Protein AF-A0A832DIN6-F1 (afdb_monomer_lite)

Secondary structure (DSSP, 8-state):
-PPPHHHHHHHHHHHHHHHHHHHHGGG--SSHHHHHHHHHHHHHHHHHTT-SHHHHHHHHHSB--GGGS--S-THHHHHHHHHH-SS-BHHHHHHHHHHHHHTT--S------HHHHHHHHHHHHHHHHHH-TT-THHHHHHHS-TT-EE-HHHHHHHTTTS-HHHHHHHHHHHHTT--SS-EEHHHHHHHHHHHHH-TT---

Foldseek 3Di:
DDQDLLLVLQLVLQLVLLVVCQVFLQFADDDQLVLLVLQLVLLQVVLVVLDDPVSSVVLQQFWDQLVVSPRPDCPLSVVLCVQQNRTHRSLLSNLLSSLRNSLDGGHHGDDDDSVSSSVSSSVSSSVLCVVCVPPLLSVLSNQFDQADKDALVRSCVSSVVRPSVLSVQLVVQLCSVPVDSIGGSSSSNVSSSSCSSGVVPDD

pLDDT: mean 79.47, std 13.14, range [31.44, 95.31]

Radius of gyration: 16.73 Å; chains: 1; bounding box: 42×29×48 Å

Structure (mmCIF, N/CA/C/O backbone):
data_AF-A0A832DIN6-F1
#
_entry.id   AF-A0A832DIN6-F1
#
loop_
_atom_site.group_PDB
_atom_site.id
_atom_site.type_symbol
_atom_site.label_atom_id
_atom_site.label_alt_id
_atom_site.label_comp_id
_atom_site.label_asym_id
_atom_site.label_entity_id
_atom_site.label_seq_id
_atom_site.pdbx_PDB_ins_code
_atom_site.Cartn_x
_atom_site.Cartn_y
_atom_site.Cartn_z
_atom_site.occupancy
_atom_site.B_iso_or_equiv
_atom_site.auth_seq_id
_atom_site.auth_comp_id
_atom_site.auth_asym_id
_atom_site.auth_atom_id
_atom_site.pdbx_PDB_model_num
ATOM 1 N N . MET A 1 1 ? -16.691 9.558 -12.994 1.00 48.75 1 MET A N 1
ATOM 2 C CA . MET A 1 1 ? -16.767 8.470 -11.999 1.00 48.75 1 MET A CA 1
ATOM 3 C C . MET A 1 1 ? -16.087 8.971 -10.747 1.00 48.75 1 MET A C 1
ATOM 5 O O . MET A 1 1 ? -14.922 9.340 -10.834 1.00 48.75 1 MET A O 1
ATOM 9 N N . ASP A 1 2 ? -16.811 9.037 -9.636 1.00 74.31 2 ASP A N 1
ATOM 10 C CA . ASP A 1 2 ? -16.227 9.428 -8.357 1.00 74.31 2 ASP A CA 1
ATOM 11 C C . ASP A 1 2 ? -15.253 8.355 -7.864 1.00 74.31 2 ASP A C 1
ATOM 13 O O . ASP A 1 2 ? -15.542 7.159 -7.905 1.00 74.31 2 ASP A O 1
ATOM 17 N N . VAL A 1 3 ? -14.066 8.784 -7.434 1.00 78.19 3 VAL A N 1
ATOM 18 C CA . VAL A 1 3 ? -13.068 7.893 -6.830 1.00 78.19 3 VAL A CA 1
ATOM 19 C C . VAL A 1 3 ? -13.587 7.452 -5.451 1.00 78.19 3 VAL A C 1
ATOM 21 O O . VAL A 1 3 ? -13.946 8.334 -4.662 1.00 78.19 3 VAL A O 1
ATOM 24 N N . PRO A 1 4 ? -13.626 6.140 -5.132 1.00 89.50 4 PRO A N 1
ATOM 25 C CA . PRO A 1 4 ? -14.098 5.657 -3.834 1.00 89.50 4 PRO A CA 1
ATOM 26 C C . PRO A 1 4 ? -13.341 6.305 -2.662 1.00 89.50 4 PRO A C 1
ATOM 28 O O . PRO A 1 4 ? -12.129 6.512 -2.790 1.00 89.50 4 PRO A O 1
ATOM 31 N N . PRO A 1 5 ? -13.995 6.593 -1.517 1.00 88.19 5 PRO A N 1
ATOM 32 C CA . PRO A 1 5 ? -13.347 7.213 -0.357 1.00 88.19 5 PRO A CA 1
ATOM 33 C C . PRO A 1 5 ? -12.085 6.472 0.100 1.00 88.19 5 PRO A C 1
ATOM 35 O O . PRO A 1 5 ? -11.036 7.095 0.233 1.00 88.19 5 PRO A O 1
ATOM 38 N N . ALA A 1 6 ? -12.136 5.138 0.193 1.00 87.81 6 ALA A N 1
ATOM 39 C CA . ALA A 1 6 ? -10.974 4.309 0.526 1.00 87.81 6 ALA A CA 1
ATOM 40 C C . ALA A 1 6 ? -9.784 4.529 -0.430 1.00 87.81 6 ALA A C 1
ATOM 42 O O . ALA A 1 6 ? -8.638 4.609 0.004 1.00 87.81 6 ALA A O 1
ATOM 43 N N . VAL A 1 7 ? -10.046 4.674 -1.735 1.00 88.44 7 VAL A N 1
ATOM 44 C CA . VAL A 1 7 ? -8.999 4.930 -2.739 1.00 88.44 7 VAL A CA 1
ATOM 45 C C . VAL A 1 7 ? -8.441 6.346 -2.590 1.00 88.44 7 VAL A C 1
ATOM 47 O O . VAL A 1 7 ? -7.237 6.530 -2.738 1.00 88.44 7 VAL A O 1
ATOM 50 N N . LYS A 1 8 ? -9.278 7.340 -2.255 1.00 89.75 8 LYS A N 1
ATOM 51 C CA . LYS A 1 8 ? -8.820 8.709 -1.962 1.00 89.75 8 LYS A CA 1
ATOM 52 C C . LYS A 1 8 ? -7.898 8.729 -0.739 1.00 89.75 8 LYS A C 1
ATOM 54 O O . LYS A 1 8 ? -6.797 9.262 -0.845 1.00 89.75 8 LYS A O 1
ATOM 59 N N . THR A 1 9 ? -8.302 8.107 0.371 1.00 89.12 9 THR A N 1
ATOM 60 C CA . THR A 1 9 ? -7.487 8.028 1.596 1.00 89.12 9 THR A CA 1
ATOM 61 C C . THR A 1 9 ? -6.185 7.271 1.351 1.00 89.12 9 THR A C 1
ATOM 63 O O . THR A 1 9 ? -5.112 7.781 1.668 1.00 89.12 9 THR A O 1
ATOM 66 N N . ALA A 1 10 ? -6.251 6.112 0.684 1.00 87.06 10 ALA A N 1
ATOM 67 C CA . ALA A 1 10 ? -5.060 5.359 0.295 1.00 87.06 10 ALA A CA 1
ATOM 68 C C . ALA A 1 10 ? -4.104 6.209 -0.549 1.00 87.06 10 ALA A C 1
ATOM 70 O O . ALA A 1 10 ? -2.908 6.229 -0.291 1.00 87.06 10 ALA A O 1
ATOM 71 N N . CYS A 1 11 ? -4.624 6.943 -1.533 1.00 89.06 11 CYS A N 1
ATOM 72 C CA . CYS A 1 11 ? -3.828 7.827 -2.373 1.00 89.06 11 CYS A CA 1
ATOM 73 C C . CYS A 1 11 ? -3.094 8.910 -1.586 1.00 89.06 11 CYS A C 1
ATOM 75 O O . CYS A 1 11 ? -1.916 9.150 -1.847 1.00 89.06 11 CYS A O 1
ATOM 77 N N . VAL A 1 12 ? -3.771 9.563 -0.639 1.00 88.56 12 VAL A N 1
ATOM 78 C CA . VAL A 1 12 ? -3.160 10.608 0.192 1.00 88.56 12 VAL A CA 1
ATOM 79 C C . VAL A 1 12 ? -2.017 10.021 1.017 1.00 88.56 12 VAL A C 1
ATOM 81 O O . VAL A 1 12 ? -0.892 10.518 0.933 1.00 88.56 12 VAL A O 1
ATOM 84 N N . GLU A 1 13 ? -2.266 8.925 1.735 1.00 88.00 13 GLU A N 1
ATOM 85 C CA . GLU A 1 13 ? -1.258 8.310 2.606 1.00 88.00 13 GLU A CA 1
ATOM 86 C C . GLU A 1 13 ? -0.097 7.690 1.818 1.00 88.00 13 GLU A C 1
ATOM 88 O O . GLU A 1 13 ? 1.064 7.855 2.186 1.00 88.00 13 GLU A O 1
ATOM 93 N N . LEU A 1 14 ? -0.367 7.059 0.673 1.00 84.88 14 LEU A N 1
ATOM 94 C CA . LEU A 1 14 ? 0.679 6.519 -0.198 1.00 84.88 14 LEU A CA 1
ATOM 95 C C . LEU A 1 14 ? 1.496 7.616 -0.888 1.00 84.88 14 LEU A C 1
ATOM 97 O O . LEU A 1 14 ? 2.683 7.420 -1.134 1.00 84.88 14 LEU A O 1
ATOM 101 N N . SER A 1 15 ? 0.903 8.778 -1.172 1.00 84.12 15 SER A N 1
ATOM 102 C CA . SER A 1 15 ? 1.649 9.931 -1.695 1.00 84.12 15 SER A CA 1
ATOM 103 C C . SER A 1 15 ? 2.576 10.512 -0.629 1.00 84.12 15 SER A C 1
ATOM 105 O O . SER A 1 15 ? 3.742 10.773 -0.914 1.00 84.12 15 SER A O 1
ATOM 107 N N . ARG A 1 16 ? 2.095 10.643 0.617 1.00 83.62 16 ARG A N 1
ATOM 108 C CA . ARG A 1 16 ? 2.929 11.036 1.767 1.00 83.62 16 ARG A CA 1
ATOM 109 C C . ARG A 1 16 ? 4.073 10.042 1.971 1.00 83.62 16 ARG A C 1
ATOM 111 O O . ARG A 1 16 ? 5.226 10.450 2.086 1.00 83.62 16 ARG A O 1
ATOM 118 N N . LEU A 1 17 ? 3.770 8.744 1.914 1.00 79.62 17 LEU A N 1
ATOM 119 C CA . LEU A 1 17 ? 4.754 7.666 1.983 1.00 79.62 17 LEU A CA 1
ATOM 120 C C . LEU A 1 17 ? 5.799 7.775 0.869 1.00 79.62 17 LEU A C 1
ATOM 122 O O . LEU A 1 17 ? 6.991 7.663 1.141 1.00 79.62 17 LEU A O 1
ATOM 126 N N . ALA A 1 18 ? 5.369 8.012 -0.373 1.00 79.75 18 ALA A N 1
ATOM 127 C CA . ALA A 1 18 ? 6.252 8.191 -1.519 1.00 79.75 18 ALA A CA 1
ATOM 128 C C . ALA A 1 18 ? 7.183 9.399 -1.342 1.00 79.75 18 ALA A C 1
ATOM 130 O O . ALA A 1 18 ? 8.372 9.289 -1.634 1.00 79.75 18 ALA A O 1
ATOM 131 N N . ALA A 1 19 ? 6.673 10.517 -0.817 1.00 77.44 19 ALA A N 1
ATOM 132 C CA . ALA A 1 19 ? 7.455 11.717 -0.520 1.00 77.44 19 ALA A CA 1
ATOM 133 C C . ALA A 1 19 ? 8.497 11.467 0.577 1.00 77.44 19 ALA A C 1
ATOM 135 O O . ALA A 1 19 ? 9.680 11.783 0.409 1.00 77.44 19 ALA A O 1
ATOM 136 N N . SER A 1 20 ? 8.093 10.832 1.681 1.00 72.81 20 SER A N 1
ATOM 137 C CA . SER A 1 20 ? 9.015 10.429 2.744 1.00 72.81 20 SER A CA 1
ATOM 138 C C . SER A 1 20 ? 10.059 9.452 2.216 1.00 72.81 20 SER A C 1
ATOM 140 O O . SER A 1 20 ? 11.253 9.672 2.406 1.00 72.81 20 SER A O 1
ATOM 142 N N . PHE A 1 21 ? 9.641 8.412 1.491 1.00 72.19 21 PHE A N 1
ATOM 143 C CA . PHE A 1 21 ? 10.563 7.450 0.906 1.00 72.19 21 PHE A CA 1
ATOM 144 C C . PHE A 1 21 ? 11.542 8.148 -0.024 1.00 72.19 21 PHE A C 1
ATOM 146 O O . PHE A 1 21 ? 12.728 7.953 0.177 1.00 72.19 21 PHE A O 1
ATOM 153 N N . SER A 1 22 ? 11.079 9.023 -0.928 1.00 69.25 22 SER A N 1
ATOM 154 C CA . SER A 1 22 ? 11.901 9.856 -1.820 1.00 69.25 22 SER A CA 1
ATOM 155 C C . SER A 1 22 ? 12.875 10.782 -1.063 1.00 69.25 22 SER A C 1
ATOM 157 O O . SER A 1 22 ? 13.989 11.076 -1.491 1.00 69.25 22 SER A O 1
ATOM 159 N N . THR A 1 23 ? 12.524 11.215 0.138 1.00 65.56 23 THR A N 1
ATOM 160 C CA . THR A 1 23 ? 13.444 12.018 0.950 1.00 65.56 23 THR A CA 1
ATOM 161 C C . THR A 1 23 ? 14.543 11.148 1.574 1.00 65.56 23 THR A C 1
ATOM 163 O O . THR A 1 23 ? 15.711 11.539 1.595 1.00 65.56 23 THR A O 1
ATOM 166 N N . TYR A 1 24 ? 14.198 9.944 2.043 1.00 59.19 24 TYR A N 1
ATOM 167 C CA . TYR A 1 24 ? 15.091 9.109 2.853 1.00 59.19 24 TYR A CA 1
ATOM 168 C C . TYR A 1 24 ? 15.826 7.997 2.087 1.00 59.19 24 TYR A C 1
ATOM 170 O O . TYR A 1 24 ? 16.883 7.567 2.540 1.00 59.19 24 TYR A O 1
ATOM 178 N N . TYR A 1 25 ? 15.369 7.551 0.912 1.00 64.50 25 TYR A N 1
ATOM 179 C CA . TYR A 1 25 ? 16.053 6.504 0.125 1.00 64.50 25 TYR A CA 1
ATOM 180 C C . TYR A 1 25 ? 17.399 6.970 -0.449 1.00 64.50 25 TYR A C 1
ATOM 182 O O . TYR A 1 25 ? 18.272 6.145 -0.709 1.00 64.50 25 TYR A O 1
ATOM 190 N N . VAL A 1 26 ? 17.607 8.291 -0.567 1.00 55.75 26 VAL A N 1
ATOM 191 C CA . VAL A 1 26 ? 18.918 8.926 -0.822 1.00 55.75 26 VAL A CA 1
ATOM 192 C C . VAL A 1 26 ? 19.932 8.569 0.282 1.00 55.75 26 VAL A C 1
ATOM 194 O O . VAL A 1 26 ? 21.138 8.790 0.192 1.00 55.75 26 VAL A O 1
ATOM 197 N N . LEU A 1 27 ? 19.444 7.980 1.360 1.00 53.00 27 LEU A N 1
ATOM 198 C CA . LEU A 1 27 ? 20.202 7.358 2.407 1.00 53.00 27 LEU A CA 1
ATOM 199 C C . LEU A 1 27 ? 19.876 5.853 2.385 1.00 53.00 27 LEU A C 1
ATOM 201 O O . LEU A 1 27 ? 19.458 5.357 3.411 1.00 53.00 27 LEU A O 1
ATOM 205 N N . CYS A 1 28 ? 20.081 5.079 1.308 1.00 62.75 28 CYS A N 1
ATOM 206 C CA . CYS A 1 28 ? 20.008 3.596 1.357 1.00 62.75 28 CYS A CA 1
ATOM 207 C C . CYS A 1 28 ? 21.359 2.877 1.166 1.00 62.75 28 CYS A C 1
ATOM 209 O O . CYS A 1 28 ? 21.952 2.955 0.100 1.00 62.75 28 CYS A O 1
ATOM 211 N N . GLY A 1 29 ? 21.865 2.144 2.159 1.00 53.12 29 GLY A N 1
ATOM 212 C CA . GLY A 1 29 ? 23.247 1.650 2.218 1.00 53.12 29 GLY A CA 1
ATOM 213 C C . GLY A 1 29 ? 23.412 0.157 2.176 1.00 53.12 29 GLY A C 1
ATOM 214 O O . GLY A 1 29 ? 23.751 -0.472 3.171 1.00 53.12 29 GLY A O 1
ATOM 215 N N . GLY A 1 30 ? 23.259 -0.384 0.968 1.00 60.84 30 GLY A N 1
ATOM 216 C CA . GLY A 1 30 ? 23.402 -1.812 0.715 1.00 60.84 30 GLY A CA 1
ATOM 217 C C . GLY A 1 30 ? 22.417 -2.669 1.522 1.00 60.84 30 GLY A C 1
ATOM 218 O O . GLY A 1 30 ? 21.608 -2.187 2.308 1.00 60.84 30 GLY A O 1
ATOM 219 N N . GLY A 1 31 ? 22.454 -3.979 1.294 1.00 63.31 31 GLY A N 1
ATOM 220 C CA . GLY A 1 31 ? 21.561 -4.920 1.975 1.00 63.31 31 GLY A CA 1
ATOM 221 C C . GLY A 1 31 ? 20.152 -5.029 1.365 1.00 63.31 31 GLY A C 1
ATOM 222 O O . GLY A 1 31 ? 19.863 -4.422 0.330 1.00 63.31 31 GLY A O 1
ATOM 223 N N . PRO A 1 32 ? 19.277 -5.862 1.964 1.00 65.31 32 PRO A N 1
ATOM 224 C CA . PRO A 1 32 ? 17.939 -6.167 1.441 1.00 65.31 32 PRO A CA 1
ATOM 225 C C . PRO A 1 32 ? 17.065 -4.954 1.056 1.00 65.31 32 PRO A C 1
ATOM 227 O O . PRO A 1 32 ? 16.493 -4.988 -0.032 1.00 65.31 32 PRO A O 1
ATOM 230 N N . PRO A 1 33 ? 16.994 -3.870 1.851 1.00 65.25 33 PRO A N 1
ATOM 231 C CA . PRO A 1 33 ? 16.096 -2.735 1.593 1.00 65.25 33 PRO A CA 1
ATOM 232 C C . PRO A 1 33 ? 16.497 -1.987 0.327 1.00 65.25 33 PRO A C 1
ATOM 234 O O . PRO A 1 33 ? 15.658 -1.634 -0.501 1.00 65.25 33 PRO A O 1
ATOM 237 N N . CYS A 1 34 ? 17.808 -1.837 0.121 1.00 69.81 34 CYS A N 1
ATOM 238 C CA . CYS A 1 34 ? 18.325 -1.202 -1.077 1.00 69.81 34 CYS A CA 1
ATOM 239 C C . CYS A 1 34 ? 18.057 -2.050 -2.299 1.00 69.81 34 CYS A C 1
ATOM 241 O O . CYS A 1 34 ? 17.627 -1.490 -3.287 1.00 69.81 34 CYS A O 1
ATOM 243 N N . ARG A 1 35 ? 18.177 -3.380 -2.227 1.00 73.50 35 ARG A N 1
ATOM 244 C CA . ARG A 1 35 ? 17.853 -4.257 -3.366 1.00 73.50 35 ARG A CA 1
ATOM 245 C C . ARG A 1 35 ? 16.399 -4.113 -3.831 1.00 73.50 35 ARG A C 1
ATOM 247 O O . ARG A 1 35 ? 16.142 -4.195 -5.027 1.00 73.50 35 ARG A O 1
ATOM 254 N N . PHE A 1 36 ? 15.456 -3.871 -2.918 1.00 75.50 36 PHE A N 1
ATOM 255 C CA . PHE A 1 36 ? 14.075 -3.553 -3.292 1.00 75.50 36 PHE A CA 1
ATOM 256 C C . PHE A 1 36 ? 13.928 -2.138 -3.866 1.00 75.50 36 PHE A C 1
ATOM 258 O O . PHE A 1 36 ? 13.155 -1.952 -4.802 1.00 75.50 36 PHE A O 1
ATOM 265 N N . ALA A 1 37 ? 14.709 -1.164 -3.391 1.00 76.06 37 ALA A N 1
ATOM 266 C CA . ALA A 1 37 ? 14.801 0.149 -4.032 1.00 76.06 37 ALA A CA 1
ATOM 267 C C . ALA A 1 37 ? 15.398 0.069 -5.455 1.00 76.06 37 ALA A C 1
ATOM 269 O O . ALA A 1 37 ? 14.881 0.711 -6.363 1.00 76.06 37 ALA A O 1
ATOM 270 N N . GLU A 1 38 ? 16.411 -0.776 -5.692 1.00 77.12 38 GLU A N 1
ATOM 271 C CA . GLU A 1 38 ? 16.938 -1.037 -7.044 1.00 77.12 38 GLU A CA 1
ATOM 272 C C . GLU A 1 38 ? 15.853 -1.661 -7.931 1.00 77.12 38 GLU A C 1
ATOM 274 O O . GLU A 1 38 ? 15.701 -1.276 -9.087 1.00 77.12 38 GLU A O 1
ATOM 279 N N . ALA A 1 39 ? 15.047 -2.577 -7.381 1.00 81.88 39 ALA A N 1
ATOM 280 C CA . ALA A 1 39 ? 13.915 -3.153 -8.098 1.00 81.88 39 ALA A CA 1
ATOM 281 C C . ALA A 1 39 ? 12.844 -2.113 -8.452 1.00 81.88 39 ALA A C 1
ATOM 283 O O . ALA A 1 39 ? 12.349 -2.126 -9.578 1.00 81.88 39 ALA A O 1
ATOM 284 N N . LEU A 1 40 ? 12.524 -1.187 -7.541 1.00 81.81 40 LEU A N 1
ATOM 285 C CA . LEU A 1 40 ? 11.643 -0.051 -7.834 1.00 81.81 40 LEU A CA 1
ATOM 286 C C . LEU A 1 40 ? 12.194 0.800 -8.976 1.00 81.81 40 LEU A C 1
ATOM 288 O O . LEU A 1 40 ? 11.476 1.078 -9.931 1.00 81.81 40 LEU A O 1
ATOM 292 N N . GLU A 1 41 ? 13.468 1.183 -8.912 1.00 78.75 41 GLU A N 1
ATOM 293 C CA . GLU A 1 41 ? 14.116 1.967 -9.966 1.00 78.75 41 GLU A CA 1
ATOM 294 C C . GLU A 1 41 ? 14.077 1.251 -11.315 1.00 78.75 41 GLU A C 1
ATOM 296 O O . GLU A 1 41 ? 13.704 1.860 -12.315 1.00 78.75 41 GLU A O 1
ATOM 301 N N . ALA A 1 42 ? 14.386 -0.046 -11.353 1.00 81.31 42 ALA A N 1
ATOM 302 C CA . ALA A 1 42 ? 14.310 -0.828 -12.582 1.00 81.31 42 ALA A CA 1
ATOM 303 C C . ALA A 1 42 ? 12.877 -0.916 -13.127 1.00 81.31 42 ALA A C 1
ATOM 305 O O . ALA A 1 42 ? 12.685 -0.818 -14.338 1.00 81.31 42 ALA A O 1
ATOM 306 N N . LEU A 1 43 ? 11.866 -1.041 -12.261 1.00 82.81 43 LEU A N 1
ATOM 307 C CA . LEU A 1 43 ? 10.457 -1.008 -12.662 1.00 82.81 43 LEU A CA 1
ATOM 308 C C . LEU A 1 43 ? 10.071 0.356 -13.254 1.00 82.81 43 LEU A C 1
ATOM 310 O O . LEU A 1 43 ? 9.390 0.398 -14.281 1.00 82.81 43 LEU A O 1
ATOM 314 N N . PHE A 1 44 ? 10.529 1.466 -12.671 1.00 80.31 44 PHE A N 1
ATOM 315 C CA . PHE A 1 44 ? 10.285 2.800 -13.230 1.00 80.31 44 PHE A CA 1
ATOM 316 C C . PHE A 1 44 ? 11.039 3.035 -14.537 1.00 80.31 44 PHE A C 1
ATOM 318 O O . PHE A 1 44 ? 10.449 3.552 -15.482 1.00 80.31 44 PHE A O 1
ATOM 325 N N . LEU A 1 45 ? 12.300 2.608 -14.638 1.00 79.06 45 LEU A N 1
ATOM 326 C CA . LEU A 1 45 ? 13.068 2.669 -15.883 1.00 79.06 45 LEU A CA 1
ATOM 327 C C . LEU A 1 45 ? 12.417 1.824 -16.980 1.00 79.06 45 LEU A C 1
ATOM 329 O O . LEU A 1 45 ? 12.357 2.261 -18.125 1.00 79.06 45 LEU A O 1
ATOM 333 N N . TYR A 1 46 ? 11.880 0.650 -16.642 1.00 79.56 46 TYR A N 1
ATOM 334 C CA . TYR A 1 46 ? 11.116 -0.180 -17.571 1.00 79.56 46 TYR A CA 1
ATOM 335 C C . TYR A 1 46 ? 9.885 0.563 -18.112 1.00 79.56 46 TYR A C 1
ATOM 337 O O . TYR A 1 46 ? 9.685 0.610 -19.324 1.00 79.56 46 TYR A O 1
ATOM 345 N N . ALA A 1 47 ? 9.101 1.205 -17.239 1.00 76.44 47 ALA A N 1
ATOM 346 C CA . ALA A 1 47 ? 7.949 2.004 -17.660 1.00 76.44 47 ALA A CA 1
ATOM 347 C C . ALA A 1 47 ? 8.362 3.251 -18.467 1.00 76.44 47 ALA A C 1
ATOM 349 O O . ALA A 1 47 ? 7.700 3.597 -19.439 1.00 76.44 47 ALA A O 1
ATOM 350 N N . ALA A 1 48 ? 9.477 3.899 -18.117 1.00 71.44 48 ALA A N 1
ATOM 351 C CA . ALA A 1 48 ? 10.007 5.058 -18.838 1.00 71.44 48 ALA A CA 1
ATOM 352 C C . ALA A 1 48 ? 10.551 4.696 -20.233 1.00 71.44 48 ALA A C 1
ATOM 354 O O . ALA A 1 48 ? 10.441 5.490 -21.165 1.00 71.44 48 ALA A O 1
ATOM 355 N N . ARG A 1 49 ? 11.086 3.478 -20.416 1.00 73.12 49 ARG A N 1
ATOM 356 C CA . ARG A 1 49 ? 11.488 2.950 -21.734 1.00 73.12 49 ARG A CA 1
ATOM 357 C C . ARG A 1 49 ? 10.297 2.779 -22.688 1.00 73.12 49 ARG A C 1
ATOM 35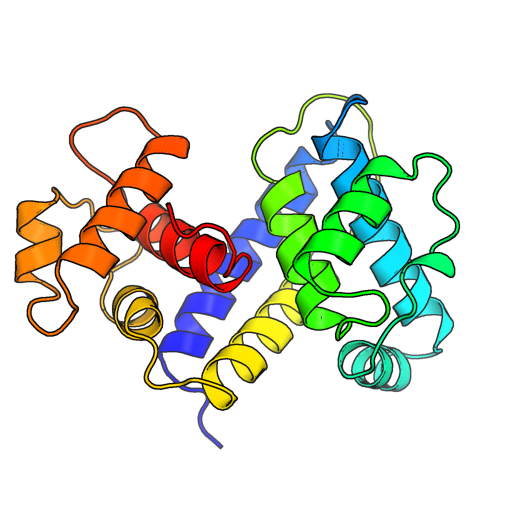9 O O . ARG A 1 49 ? 10.518 2.678 -23.891 1.00 73.12 49 ARG A O 1
ATOM 366 N N . ALA A 1 50 ? 9.058 2.771 -22.184 1.00 65.75 50 ALA A N 1
ATOM 367 C CA . ALA A 1 50 ? 7.860 2.646 -23.011 1.00 65.75 50 ALA A CA 1
ATOM 368 C C . ALA A 1 50 ? 7.561 3.901 -23.857 1.00 65.75 50 ALA A C 1
ATOM 370 O O . ALA A 1 50 ? 6.805 3.796 -24.820 1.00 65.75 50 ALA A O 1
ATOM 371 N N . GLY A 1 51 ? 8.157 5.063 -23.548 1.00 65.06 51 GLY A N 1
ATOM 372 C CA . GLY A 1 51 ? 7.974 6.307 -24.304 1.00 65.06 51 GLY A CA 1
ATOM 373 C C . GLY A 1 51 ? 7.488 7.474 -23.441 1.00 65.06 51 GLY A C 1
ATOM 374 O O . GLY A 1 51 ? 7.940 7.656 -22.314 1.00 65.06 51 GLY A O 1
ATOM 375 N N . GLY A 1 52 ? 6.592 8.301 -23.990 1.00 68.88 52 GLY A N 1
ATOM 376 C CA . GLY A 1 52 ? 6.037 9.471 -23.307 1.00 68.88 52 GLY A CA 1
ATOM 377 C C . GLY A 1 52 ? 5.095 9.117 -22.149 1.00 68.88 52 GLY A C 1
ATOM 378 O O . GLY A 1 52 ? 4.879 7.957 -21.802 1.00 68.88 52 GLY A O 1
ATOM 379 N N . ALA A 1 53 ? 4.488 10.137 -21.535 1.00 67.38 53 ALA A N 1
ATOM 380 C CA . ALA A 1 53 ? 3.640 9.966 -20.348 1.00 67.38 53 ALA A CA 1
ATOM 381 C C . ALA A 1 53 ? 2.457 8.995 -20.559 1.00 67.38 53 ALA A C 1
ATOM 383 O O . ALA A 1 53 ? 2.049 8.298 -19.631 1.00 67.38 53 ALA A O 1
ATOM 384 N N . ARG A 1 54 ? 1.907 8.926 -21.779 1.00 68.69 54 ARG A N 1
ATOM 385 C CA . ARG A 1 54 ? 0.782 8.042 -22.115 1.00 68.69 54 ARG A CA 1
ATOM 386 C C . ARG A 1 54 ? 1.217 6.582 -22.188 1.00 68.69 54 ARG A C 1
ATOM 388 O O . ARG A 1 54 ? 0.503 5.699 -21.717 1.00 68.69 54 ARG A O 1
ATOM 395 N N . GLU A 1 55 ? 2.383 6.336 -22.759 1.00 72.38 55 GLU A N 1
ATOM 396 C CA . GLU A 1 55 ? 2.975 5.012 -22.875 1.00 72.38 55 GLU A CA 1
ATOM 397 C C . GLU A 1 55 ? 3.462 4.511 -21.514 1.00 72.38 55 GLU A C 1
ATOM 399 O O . GLU A 1 55 ? 3.244 3.346 -21.191 1.0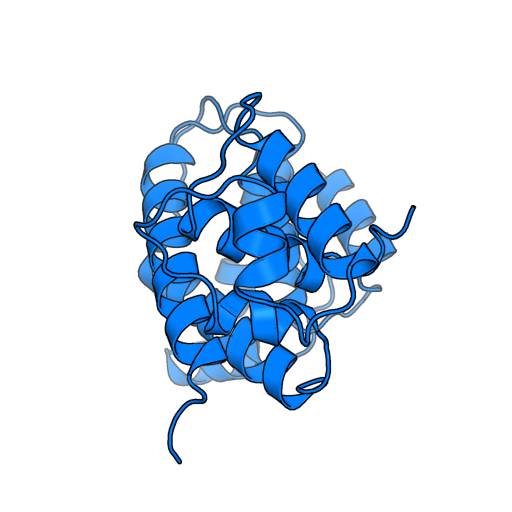0 72.38 55 GLU A O 1
ATOM 404 N N . ALA A 1 56 ? 3.995 5.399 -20.668 1.00 70.19 56 ALA A N 1
ATOM 405 C CA . ALA A 1 56 ? 4.303 5.084 -19.276 1.00 70.19 56 ALA A CA 1
ATOM 406 C C . ALA A 1 56 ? 3.040 4.655 -18.510 1.00 70.19 56 ALA A C 1
ATOM 408 O O . ALA A 1 56 ? 3.036 3.599 -17.886 1.00 70.19 56 ALA A O 1
ATOM 409 N N . LEU A 1 57 ? 1.932 5.403 -18.620 1.00 71.75 57 LEU A N 1
ATOM 410 C CA . LEU A 1 57 ? 0.645 5.027 -18.012 1.00 71.75 57 LEU A CA 1
ATOM 411 C C . LEU A 1 57 ? 0.141 3.663 -18.499 1.00 71.75 57 LEU A C 1
ATOM 413 O O . LEU A 1 57 ? -0.381 2.878 -17.709 1.00 71.75 57 LEU A O 1
ATOM 417 N N . LYS A 1 58 ? 0.309 3.366 -19.791 1.00 77.06 58 LYS A N 1
ATOM 418 C CA . LYS A 1 58 ? -0.043 2.060 -20.352 1.00 77.06 58 LYS A CA 1
ATOM 419 C C . LYS A 1 58 ? 0.831 0.955 -19.752 1.00 77.06 58 LYS A C 1
ATOM 421 O O . LYS A 1 58 ? 0.284 -0.024 -19.248 1.00 77.06 58 LYS A O 1
ATOM 426 N N . ALA A 1 59 ? 2.149 1.148 -19.711 1.00 75.94 59 ALA A N 1
ATOM 427 C CA . ALA A 1 59 ? 3.099 0.195 -19.136 1.00 75.94 59 ALA A CA 1
ATOM 428 C C . ALA A 1 59 ? 2.798 -0.120 -17.660 1.00 75.94 59 ALA A C 1
ATOM 430 O O . ALA A 1 59 ? 2.914 -1.270 -17.242 1.00 75.94 59 ALA A O 1
ATOM 431 N N . MET A 1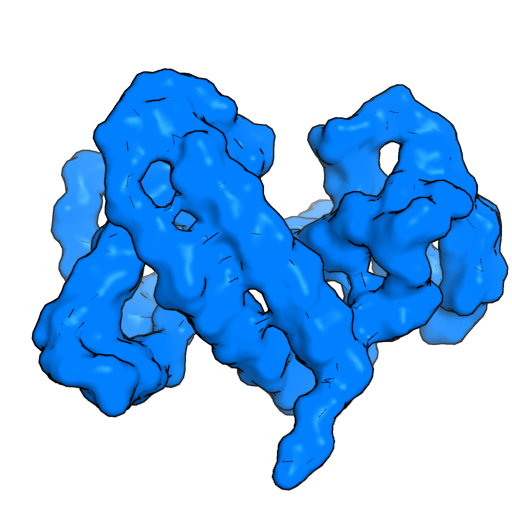 60 ? 2.313 0.858 -16.884 1.00 77.50 60 MET A N 1
ATOM 432 C CA . MET A 1 60 ? 1.891 0.629 -15.495 1.00 77.50 60 MET A CA 1
ATOM 433 C C . MET A 1 60 ? 0.727 -0.367 -15.375 1.00 77.50 60 MET A C 1
ATOM 435 O O . MET A 1 60 ? 0.591 -1.043 -14.362 1.00 77.50 60 MET A O 1
ATOM 439 N N . THR A 1 61 ? -0.119 -0.504 -16.396 1.00 79.31 61 THR A N 1
ATOM 440 C CA . THR A 1 61 ? -1.245 -1.457 -16.374 1.00 79.31 61 THR A CA 1
ATOM 441 C C . THR A 1 61 ? -0.875 -2.858 -16.871 1.00 79.31 61 THR A C 1
ATOM 443 O O . THR A 1 61 ? -1.629 -3.814 -16.665 1.00 79.31 61 THR A O 1
ATOM 446 N N . GLU A 1 62 ? 0.292 -3.003 -17.498 1.00 84.81 62 GLU A N 1
ATOM 447 C CA . GLU A 1 62 ? 0.739 -4.236 -18.140 1.00 84.81 62 GLU A CA 1
ATOM 448 C C . GLU A 1 62 ? 1.421 -5.205 -17.159 1.00 84.81 62 GLU A C 1
ATOM 450 O O . GLU A 1 62 ? 1.684 -4.899 -15.991 1.00 84.81 62 GLU A O 1
ATOM 455 N N . ARG A 1 63 ? 1.672 -6.430 -17.635 1.00 86.38 63 ARG A N 1
ATOM 456 C CA . ARG A 1 63 ? 2.449 -7.437 -16.905 1.00 86.38 63 ARG A CA 1
ATOM 457 C C . ARG A 1 63 ? 3.918 -7.313 -17.265 1.00 86.38 63 ARG A C 1
ATOM 459 O O . ARG A 1 63 ? 4.248 -7.250 -18.446 1.00 86.38 63 ARG A O 1
ATOM 466 N N . VAL A 1 64 ? 4.789 -7.370 -16.263 1.00 83.06 64 VAL A N 1
ATOM 467 C CA . VAL A 1 64 ? 6.234 -7.226 -16.462 1.00 83.06 64 VAL A CA 1
ATOM 468 C C . VAL A 1 64 ? 6.958 -8.530 -16.174 1.00 83.06 64 VAL A C 1
ATOM 470 O O . VAL A 1 64 ? 6.782 -9.085 -15.091 1.00 83.06 64 VAL A O 1
ATOM 473 N N . PRO A 1 65 ? 7.784 -9.036 -17.107 1.00 84.69 65 PRO A N 1
ATOM 474 C CA . PRO A 1 65 ? 8.690 -10.137 -16.816 1.00 84.69 65 PRO A CA 1
ATOM 475 C C . PRO A 1 65 ? 9.780 -9.657 -15.858 1.00 84.69 65 PRO A C 1
ATOM 477 O O . PRO A 1 65 ? 10.618 -8.837 -16.232 1.00 84.69 65 PRO A O 1
ATOM 480 N N . LEU A 1 66 ? 9.773 -10.162 -14.621 1.00 81.25 66 LEU A N 1
ATOM 481 C CA . LEU A 1 66 ? 10.724 -9.728 -13.590 1.00 81.25 66 LEU A CA 1
ATOM 482 C C . LEU A 1 66 ? 12.177 -10.035 -13.973 1.00 81.25 66 LEU A C 1
ATOM 484 O O . LEU A 1 66 ? 13.080 -9.330 -13.545 1.00 81.25 66 LEU A O 1
ATOM 488 N N . GLU A 1 67 ? 12.410 -11.050 -14.805 1.00 79.25 67 GLU A N 1
ATOM 489 C CA . GLU A 1 67 ? 13.740 -11.411 -15.305 1.00 79.25 67 GLU A CA 1
ATOM 490 C C . GLU A 1 67 ? 14.302 -10.410 -16.325 1.00 79.25 67 GLU A C 1
ATOM 492 O O . GLU A 1 67 ? 15.504 -10.409 -16.568 1.00 79.25 67 GLU A O 1
ATOM 497 N N . ALA A 1 68 ? 13.457 -9.561 -16.920 1.00 77.69 68 ALA A N 1
ATOM 498 C CA . ALA A 1 68 ? 13.902 -8.493 -17.817 1.00 77.69 68 ALA A CA 1
ATOM 499 C C . ALA A 1 68 ? 14.402 -7.252 -17.059 1.00 77.69 68 ALA A C 1
ATOM 501 O O . ALA A 1 68 ? 14.897 -6.308 -17.674 1.00 77.69 68 ALA A O 1
ATOM 502 N N . LEU A 1 69 ? 14.253 -7.232 -15.732 1.00 76.06 69 LEU A N 1
ATOM 503 C CA . LEU A 1 69 ? 14.836 -6.209 -14.879 1.00 76.06 69 LEU A CA 1
ATOM 504 C C . LEU A 1 69 ? 16.317 -6.573 -14.692 1.00 76.06 69 LEU A C 1
ATOM 506 O O . LEU A 1 69 ? 16.635 -7.502 -13.955 1.00 76.06 69 LEU A O 1
ATOM 510 N N . GLU A 1 70 ? 17.211 -5.874 -15.397 1.00 67.19 70 GLU A N 1
ATOM 511 C CA . GLU A 1 70 ? 18.676 -6.069 -15.393 1.00 67.19 70 GLU A CA 1
ATOM 512 C C . GLU A 1 70 ? 19.309 -5.671 -14.041 1.00 67.19 70 GLU A C 1
ATOM 514 O O . GLU A 1 70 ? 20.120 -4.753 -13.950 1.00 67.19 70 GLU A O 1
ATOM 519 N N . LEU A 1 71 ? 18.901 -6.324 -12.953 1.00 68.69 71 LEU A N 1
ATOM 520 C CA . LEU A 1 71 ? 19.400 -6.061 -11.607 1.00 68.69 71 LEU A CA 1
ATOM 521 C C . LEU A 1 71 ? 20.582 -6.973 -11.288 1.00 68.69 71 LEU A C 1
ATOM 523 O O . LEU A 1 71 ? 20.456 -8.197 -11.310 1.00 68.69 71 LEU A O 1
ATOM 527 N N . GLU A 1 72 ? 21.705 -6.375 -10.890 1.00 58.25 72 GLU A N 1
ATOM 528 C CA . GLU A 1 72 ? 22.917 -7.099 -10.473 1.00 58.25 72 GLU A CA 1
ATOM 529 C C . GLU A 1 72 ? 22.676 -8.006 -9.244 1.00 58.25 72 GLU A C 1
ATOM 531 O O . GLU A 1 72 ? 23.369 -9.004 -9.047 1.00 58.25 72 GLU A O 1
ATOM 536 N N . HIS A 1 73 ? 21.654 -7.709 -8.427 1.00 62.34 73 HIS A N 1
ATOM 537 C CA . HIS A 1 73 ? 21.355 -8.401 -7.168 1.00 62.34 73 HIS A CA 1
ATOM 538 C C . HIS A 1 73 ? 20.004 -9.143 -7.196 1.00 62.34 73 HIS A C 1
ATOM 540 O O . HIS A 1 73 ? 18.975 -8.642 -6.740 1.00 62.34 73 HIS A O 1
ATOM 546 N N . GLY A 1 74 ? 20.007 -10.401 -7.645 1.00 70.31 74 GLY A N 1
ATOM 547 C CA . GLY A 1 74 ? 18.787 -11.187 -7.896 1.00 70.31 74 GLY A CA 1
ATOM 548 C C . GLY A 1 74 ? 17.903 -11.562 -6.690 1.00 70.31 74 GLY A C 1
ATOM 549 O O . GLY A 1 74 ? 16.819 -12.100 -6.893 1.00 70.31 74 GLY A O 1
ATOM 550 N N . GLN A 1 75 ? 18.291 -11.300 -5.435 1.00 74.38 75 GLN A N 1
ATOM 551 C CA . GLN A 1 75 ? 17.491 -11.735 -4.272 1.00 74.38 75 GLN A CA 1
ATOM 552 C C . GLN A 1 75 ? 16.125 -11.032 -4.170 1.00 74.38 75 GLN A C 1
ATOM 554 O O . GLN A 1 75 ? 15.139 -11.687 -3.831 1.00 74.38 75 GLN A O 1
ATOM 559 N N . ALA A 1 76 ? 16.040 -9.739 -4.509 1.00 77.69 76 ALA A N 1
ATOM 560 C CA . ALA A 1 76 ? 14.764 -9.017 -4.537 1.00 77.69 76 ALA A CA 1
ATOM 561 C C . ALA A 1 76 ? 13.846 -9.549 -5.651 1.00 77.69 76 ALA A C 1
ATOM 563 O O 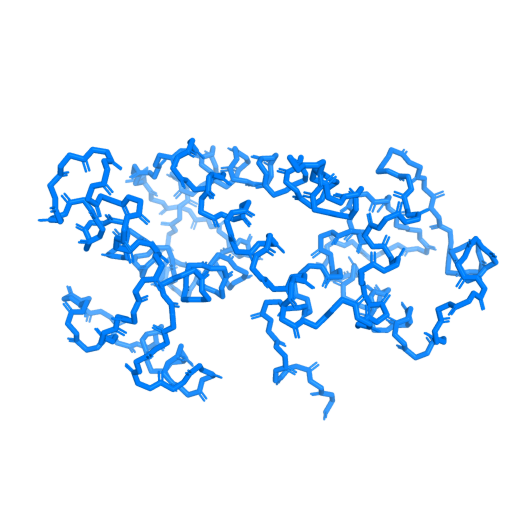. ALA A 1 76 ? 12.664 -9.785 -5.414 1.00 77.69 76 ALA A O 1
ATOM 564 N N . LEU A 1 77 ? 14.400 -9.842 -6.835 1.00 81.19 77 LEU A N 1
ATOM 565 C CA . LEU A 1 77 ? 13.651 -10.442 -7.945 1.00 81.19 77 LEU A CA 1
ATOM 566 C C . LEU A 1 77 ? 13.155 -11.846 -7.616 1.00 81.19 77 LEU A C 1
ATOM 568 O O . LEU A 1 77 ? 11.996 -12.158 -7.870 1.00 81.19 77 LEU A O 1
ATOM 572 N N . VAL A 1 78 ? 13.997 -12.685 -7.007 1.00 83.31 78 VAL A N 1
ATOM 573 C CA . VAL A 1 78 ? 13.600 -14.026 -6.553 1.00 83.31 78 VAL A CA 1
ATOM 574 C C . VAL A 1 78 ? 12.469 -13.929 -5.535 1.00 83.31 78 VAL A C 1
ATOM 576 O O . VAL A 1 78 ? 11.510 -14.697 -5.613 1.00 83.31 78 VAL A O 1
ATOM 579 N N . PHE A 1 79 ? 12.549 -12.983 -4.600 1.00 83.94 79 PHE A N 1
ATOM 580 C CA . PHE A 1 79 ? 11.492 -12.757 -3.623 1.00 83.94 79 PHE A CA 1
ATOM 581 C C . PHE A 1 79 ? 10.181 -12.314 -4.291 1.00 83.94 79 PHE A C 1
ATOM 583 O O . PHE A 1 79 ? 9.146 -12.949 -4.076 1.00 83.94 79 PHE A O 1
ATOM 590 N N . LEU A 1 80 ? 10.222 -11.280 -5.137 1.00 84.56 80 LEU A N 1
ATOM 591 C CA . LEU A 1 80 ? 9.047 -10.775 -5.854 1.00 84.56 80 LEU A CA 1
ATOM 592 C C . LEU A 1 80 ? 8.434 -11.860 -6.744 1.00 84.56 80 LEU A C 1
ATOM 594 O O . LEU A 1 80 ? 7.223 -12.051 -6.720 1.00 84.56 80 LEU A O 1
ATOM 598 N N . ARG A 1 81 ? 9.260 -12.650 -7.439 1.00 85.81 81 ARG A N 1
ATOM 599 C CA . ARG A 1 81 ? 8.813 -13.781 -8.261 1.00 85.81 81 ARG A CA 1
ATOM 600 C C . ARG A 1 81 ? 8.130 -14.866 -7.438 1.00 85.81 81 ARG A C 1
ATOM 602 O O . ARG A 1 81 ? 7.119 -15.411 -7.868 1.00 85.81 81 ARG A O 1
ATOM 609 N N . ARG A 1 82 ? 8.667 -15.196 -6.261 1.00 85.25 82 ARG A N 1
ATOM 610 C CA . ARG A 1 82 ? 8.037 -16.164 -5.349 1.00 85.25 82 ARG A CA 1
ATOM 611 C C . ARG A 1 82 ? 6.694 -15.660 -4.830 1.00 85.25 82 ARG A C 1
ATOM 613 O O . ARG A 1 82 ? 5.787 -16.463 -4.650 1.00 85.25 82 ARG A O 1
ATOM 620 N N . LYS A 1 83 ? 6.566 -14.356 -4.572 1.00 82.69 83 LYS A N 1
ATOM 621 C CA . LYS A 1 83 ? 5.351 -13.765 -3.995 1.00 82.69 83 LYS A CA 1
ATOM 622 C C . LYS A 1 83 ? 4.269 -13.462 -5.032 1.00 82.69 83 LYS A C 1
ATOM 624 O O . LYS A 1 83 ? 3.103 -13.691 -4.737 1.00 82.69 83 LYS A O 1
ATOM 629 N N . LEU A 1 84 ? 4.643 -12.967 -6.209 1.00 85.31 84 LEU A N 1
ATOM 630 C CA . LEU A 1 84 ? 3.720 -12.434 -7.220 1.00 85.31 84 LEU A CA 1
ATOM 631 C C . LEU A 1 84 ? 3.707 -13.241 -8.532 1.00 85.31 84 LEU A C 1
ATOM 633 O O . LEU A 1 84 ? 2.940 -12.938 -9.443 1.00 85.31 84 LEU A O 1
ATOM 637 N N . GLY A 1 85 ? 4.558 -14.262 -8.650 1.00 85.44 85 GLY A N 1
ATOM 638 C CA . GLY A 1 85 ? 4.778 -15.004 -9.890 1.00 85.44 85 GLY A CA 1
ATOM 639 C C . GLY A 1 85 ? 5.804 -14.337 -10.822 1.00 85.44 85 GLY A C 1
ATOM 640 O O . GLY A 1 85 ? 6.314 -13.258 -10.532 1.00 85.44 85 GLY A O 1
ATOM 641 N N . PRO A 1 86 ? 6.148 -14.976 -11.956 1.00 84.56 86 PRO A N 1
ATOM 642 C CA . PRO A 1 86 ? 7.206 -14.501 -12.860 1.00 84.56 86 PRO A CA 1
ATOM 643 C C . PRO A 1 86 ? 6.819 -13.268 -13.692 1.00 84.56 86 PRO A C 1
ATOM 645 O O . PRO A 1 86 ? 7.690 -12.542 -14.166 1.00 84.56 86 PRO A O 1
ATOM 648 N N . ARG A 1 87 ? 5.517 -13.033 -13.899 1.00 89.19 87 ARG A N 1
ATOM 649 C CA . ARG A 1 87 ? 4.995 -11.925 -14.716 1.00 89.19 87 ARG A CA 1
ATOM 650 C C . ARG A 1 87 ? 3.866 -11.178 -13.997 1.00 89.19 87 ARG A C 1
ATOM 652 O O . ARG A 1 87 ? 2.722 -11.244 -14.460 1.00 89.19 87 ARG A O 1
ATOM 659 N N . PRO A 1 88 ? 4.145 -10.536 -12.850 1.00 87.44 88 PRO A N 1
ATOM 660 C CA . PRO A 1 88 ? 3.137 -9.780 -12.122 1.00 87.44 88 PRO A CA 1
ATOM 661 C C . PRO A 1 88 ? 2.704 -8.540 -12.904 1.00 87.44 88 PRO A C 1
ATOM 663 O O . PRO A 1 88 ? 3.414 -8.067 -13.796 1.00 87.44 88 PRO A O 1
ATOM 666 N N . HIS A 1 89 ? 1.544 -7.988 -12.552 1.00 88.94 89 HIS A N 1
ATOM 667 C CA . HIS A 1 89 ? 1.188 -6.645 -13.002 1.00 88.94 89 HIS A CA 1
ATOM 668 C C . HIS A 1 89 ? 2.193 -5.638 -12.441 1.00 88.94 89 HIS A C 1
ATOM 670 O O . HIS A 1 89 ? 2.608 -5.748 -11.285 1.00 88.94 89 HIS A O 1
ATOM 676 N N . TRP A 1 90 ? 2.572 -4.652 -13.253 1.00 88.31 90 TRP A N 1
ATOM 677 C CA . TRP A 1 90 ? 3.593 -3.672 -12.885 1.00 88.31 90 TRP A CA 1
ATOM 678 C C . TRP A 1 90 ? 3.262 -2.962 -11.566 1.00 88.31 90 TRP A C 1
ATOM 680 O O . TRP A 1 90 ? 4.114 -2.857 -10.688 1.00 88.31 90 TRP A O 1
ATOM 690 N N . LEU A 1 91 ? 1.998 -2.564 -11.387 1.00 86.44 91 LEU A N 1
ATOM 691 C CA . LEU A 1 91 ? 1.506 -1.935 -10.157 1.00 86.44 91 LEU A CA 1
ATOM 692 C C . LEU A 1 91 ? 1.707 -2.808 -8.910 1.00 86.44 91 LEU A C 1
ATOM 694 O O . LEU A 1 91 ? 2.069 -2.278 -7.864 1.00 86.44 91 LEU A O 1
ATOM 698 N N . ASP A 1 92 ? 1.507 -4.127 -9.007 1.00 86.75 92 ASP A N 1
ATOM 699 C CA . ASP A 1 92 ? 1.734 -5.037 -7.871 1.00 86.75 92 ASP A CA 1
ATOM 700 C C . ASP A 1 92 ? 3.219 -5.180 -7.566 1.00 86.75 92 ASP A C 1
ATOM 702 O O . ASP A 1 92 ? 3.612 -5.210 -6.402 1.00 86.75 92 ASP A O 1
ATOM 706 N N . ALA A 1 93 ? 4.055 -5.240 -8.606 1.00 86.50 93 ALA A N 1
ATOM 707 C CA . ALA A 1 93 ? 5.499 -5.312 -8.442 1.00 86.50 93 ALA A CA 1
ATOM 708 C C . ALA A 1 93 ? 6.044 -4.054 -7.748 1.00 86.50 93 ALA A C 1
ATOM 710 O O . ALA A 1 93 ? 6.851 -4.177 -6.829 1.00 86.50 93 ALA A O 1
ATOM 711 N N . VAL A 1 94 ? 5.566 -2.864 -8.133 1.00 85.50 94 VAL A N 1
ATOM 712 C CA . VAL A 1 94 ? 5.943 -1.592 -7.496 1.00 85.50 94 VAL A CA 1
ATOM 713 C C . VAL A 1 94 ? 5.449 -1.525 -6.057 1.00 85.50 94 VAL A C 1
ATOM 715 O O . VAL A 1 94 ? 6.236 -1.237 -5.158 1.00 85.50 94 VAL A O 1
ATOM 718 N N . ALA A 1 95 ? 4.174 -1.829 -5.813 1.00 83.50 95 ALA A N 1
ATOM 719 C CA . ALA A 1 95 ? 3.603 -1.772 -4.472 1.00 83.50 95 ALA A CA 1
ATOM 720 C C . ALA A 1 95 ? 4.315 -2.743 -3.511 1.00 83.50 95 ALA A C 1
ATOM 722 O O . ALA A 1 95 ? 4.727 -2.352 -2.419 1.00 83.50 95 ALA A O 1
ATOM 723 N N . ALA A 1 96 ? 4.559 -3.983 -3.948 1.00 83.25 96 ALA A N 1
ATOM 724 C CA . ALA A 1 96 ? 5.300 -4.963 -3.163 1.00 83.25 96 ALA A CA 1
ATOM 725 C C . ALA A 1 96 ? 6.758 -4.538 -2.941 1.00 83.25 96 ALA A C 1
ATOM 727 O O . ALA A 1 96 ? 7.245 -4.604 -1.814 1.00 83.25 96 ALA A O 1
ATOM 728 N N . ALA A 1 97 ? 7.465 -4.079 -3.979 1.00 83.81 97 ALA A N 1
ATOM 729 C CA . ALA A 1 97 ? 8.851 -3.642 -3.836 1.00 83.81 97 ALA A CA 1
ATOM 730 C C . ALA A 1 97 ? 8.974 -2.460 -2.860 1.00 83.81 97 ALA A C 1
ATOM 732 O O . ALA A 1 97 ? 9.868 -2.469 -2.016 1.00 83.81 97 ALA A O 1
ATOM 733 N N . LEU A 1 98 ? 8.044 -1.500 -2.890 1.00 81.88 98 LEU A N 1
ATOM 734 C CA . LEU A 1 98 ? 8.010 -0.403 -1.921 1.00 81.88 98 LEU A CA 1
ATOM 735 C C . LEU A 1 98 ? 7.739 -0.886 -0.501 1.00 81.88 98 LEU A C 1
ATOM 737 O O . LEU A 1 98 ? 8.459 -0.481 0.409 1.00 81.88 98 LEU A O 1
ATOM 741 N N . ALA A 1 99 ? 6.752 -1.764 -0.312 1.00 76.44 99 ALA A N 1
ATOM 742 C CA . ALA A 1 99 ? 6.432 -2.324 0.996 1.00 76.44 99 ALA A CA 1
ATOM 743 C C . ALA A 1 99 ? 7.667 -2.952 1.673 1.00 76.44 99 ALA A C 1
ATOM 745 O O . ALA A 1 99 ? 7.871 -2.778 2.873 1.00 76.44 99 ALA A O 1
ATOM 746 N N . HIS A 1 100 ? 8.529 -3.621 0.896 1.00 75.94 100 HIS A N 1
ATOM 747 C CA . HIS A 1 100 ? 9.773 -4.219 1.397 1.00 75.94 100 HIS A CA 1
ATOM 748 C C . HIS A 1 100 ? 10.948 -3.236 1.494 1.00 75.94 100 HIS A C 1
ATOM 750 O O . HIS A 1 100 ? 11.809 -3.411 2.355 1.00 75.94 100 HIS A O 1
ATOM 756 N N . ALA A 1 101 ? 11.003 -2.202 0.650 1.00 75.25 101 ALA A N 1
ATOM 757 C CA . ALA A 1 101 ? 12.061 -1.191 0.692 1.00 75.25 101 ALA A CA 1
ATOM 758 C C . ALA A 1 101 ? 11.891 -0.195 1.853 1.00 75.25 101 ALA A C 1
ATOM 760 O O . ALA A 1 101 ? 12.872 0.165 2.503 1.00 75.25 101 ALA A O 1
ATOM 761 N N . TYR A 1 102 ? 10.657 0.244 2.122 1.00 65.56 102 TYR A N 1
ATOM 762 C CA . TYR A 1 102 ? 10.352 1.329 3.060 1.00 65.56 102 TYR A CA 1
ATOM 763 C C . TYR A 1 102 ? 10.711 1.004 4.519 1.00 65.56 102 TYR A C 1
ATOM 765 O O . TYR A 1 102 ? 11.088 1.890 5.278 1.00 65.56 102 TYR A O 1
ATOM 773 N N . LEU A 1 103 ? 10.651 -0.267 4.920 1.00 56.97 103 LEU A N 1
ATOM 774 C CA . LEU A 1 103 ? 10.785 -0.663 6.325 1.00 56.97 103 LEU A CA 1
ATOM 775 C C . LEU A 1 103 ? 12.219 -0.596 6.895 1.00 56.97 103 LEU A C 1
ATOM 777 O O . LEU A 1 103 ? 12.385 -0.847 8.085 1.00 56.97 103 LEU A O 1
ATOM 781 N N . GLN A 1 104 ? 13.268 -0.342 6.096 1.00 56.38 104 GLN A N 1
ATOM 782 C CA . GLN A 1 104 ? 14.644 -0.668 6.525 1.00 56.38 104 GLN A CA 1
ATOM 783 C C . GLN A 1 104 ? 15.788 0.203 5.919 1.00 56.38 104 GLN A C 1
ATOM 785 O O . GLN A 1 104 ? 16.938 -0.229 5.851 1.00 56.38 104 GLN A O 1
ATOM 790 N N . THR A 1 105 ? 15.541 1.434 5.462 1.00 59.28 105 THR A N 1
ATOM 791 C CA . THR A 1 105 ? 16.542 2.275 4.745 1.00 59.28 105 THR A CA 1
ATOM 792 C C . THR A 1 105 ? 17.608 2.977 5.618 1.00 59.28 105 THR A C 1
ATOM 794 O O . THR A 1 105 ? 17.216 3.789 6.446 1.00 59.28 105 THR A O 1
ATOM 797 N N . TYR A 1 106 ? 18.927 2.784 5.348 1.00 49.59 106 TYR A N 1
ATOM 798 C CA . TYR A 1 106 ? 20.058 3.705 5.701 1.00 49.59 106 TYR A CA 1
ATOM 799 C C . TYR A 1 106 ? 21.352 3.560 4.817 1.00 49.59 106 TYR A C 1
ATOM 801 O O . TYR A 1 106 ? 21.934 2.484 4.818 1.00 49.59 106 TYR A O 1
ATOM 809 N N . ARG A 1 107 ? 21.834 4.667 4.175 1.00 49.41 107 ARG A N 1
ATOM 810 C CA . ARG A 1 107 ? 23.070 5.108 3.406 1.00 49.41 107 ARG A CA 1
ATOM 811 C C . ARG A 1 107 ? 23.473 4.814 1.905 1.00 49.41 107 ARG A C 1
ATOM 813 O O . ARG A 1 107 ? 24.449 4.115 1.690 1.00 49.41 107 ARG A O 1
ATOM 820 N N . ARG A 1 108 ? 22.939 5.496 0.870 1.00 43.12 108 ARG A N 1
ATOM 821 C CA . ARG A 1 108 ? 23.550 5.850 -0.461 1.00 43.12 108 ARG A CA 1
ATOM 822 C C . ARG A 1 108 ? 22.564 6.745 -1.229 1.00 43.12 108 ARG A C 1
ATOM 824 O O . ARG A 1 108 ? 21.380 6.411 -1.234 1.00 43.12 108 ARG A O 1
ATOM 831 N N . PRO A 1 109 ? 23.026 7.792 -1.936 1.00 47.75 109 PRO A N 1
ATOM 832 C CA . PRO A 1 109 ? 22.149 8.657 -2.711 1.00 47.75 109 PRO A CA 1
ATOM 833 C C . PRO A 1 109 ? 21.726 8.001 -4.024 1.00 47.75 109 PRO A C 1
ATOM 835 O O . PRO A 1 109 ? 22.553 7.791 -4.908 1.00 47.75 109 PRO A O 1
ATOM 838 N N . ARG A 1 110 ? 20.431 7.714 -4.173 1.00 58.09 110 ARG A N 1
ATOM 839 C CA . ARG A 1 110 ? 19.787 7.513 -5.479 1.00 58.09 110 ARG A CA 1
ATOM 840 C C . ARG A 1 110 ? 18.691 8.570 -5.700 1.00 58.09 110 ARG A C 1
ATOM 842 O O . ARG A 1 110 ? 18.466 9.340 -4.777 1.00 58.09 110 ARG A O 1
ATOM 849 N N . ARG A 1 111 ? 18.163 8.645 -6.939 1.00 61.75 111 ARG A N 1
ATOM 850 C CA . ARG A 1 111 ? 17.028 9.384 -7.585 1.00 61.75 111 ARG A CA 1
ATOM 851 C C . ARG A 1 111 ? 15.701 8.612 -7.898 1.00 61.75 111 ARG A C 1
ATOM 853 O O . ARG A 1 111 ? 15.666 8.004 -8.956 1.00 61.75 111 ARG A O 1
ATOM 860 N N . LEU A 1 112 ? 14.608 8.661 -7.132 1.00 69.00 112 LEU A N 1
ATOM 861 C CA . LEU A 1 112 ? 13.261 8.156 -7.414 1.00 69.00 112 LEU A CA 1
ATOM 862 C C . LEU A 1 112 ? 12.317 9.355 -7.503 1.00 69.00 112 LEU A C 1
ATOM 864 O O . LEU A 1 112 ? 12.319 10.224 -6.631 1.00 69.00 112 LEU A O 1
ATOM 868 N N . ASP A 1 113 ? 11.528 9.412 -8.572 1.00 74.31 113 ASP A N 1
ATOM 869 C CA . ASP A 1 113 ? 10.539 10.470 -8.763 1.00 74.31 113 ASP A CA 1
ATOM 870 C C . ASP A 1 113 ? 9.339 10.225 -7.836 1.00 74.31 113 ASP A C 1
ATOM 872 O O . ASP A 1 113 ? 8.554 9.295 -8.031 1.00 74.31 113 ASP A O 1
ATOM 876 N N . GLU A 1 114 ? 9.207 11.079 -6.819 1.00 77.44 114 GLU A N 1
ATOM 877 C CA . GLU A 1 114 ? 8.100 11.080 -5.860 1.00 77.44 114 GLU A CA 1
ATOM 878 C C . GLU A 1 114 ? 6.733 11.067 -6.549 1.00 77.44 114 GLU A C 1
ATOM 880 O O . GLU A 1 114 ? 5.852 10.307 -6.149 1.00 77.44 114 GLU A O 1
ATOM 885 N N . ARG A 1 115 ? 6.541 11.893 -7.585 1.00 79.25 115 ARG A N 1
ATOM 886 C CA . ARG A 1 115 ? 5.243 12.039 -8.255 1.00 79.25 115 ARG A CA 1
ATOM 887 C C . ARG A 1 115 ? 4.893 10.772 -9.010 1.00 79.25 115 ARG A C 1
ATOM 889 O O . ARG A 1 115 ? 3.740 10.346 -9.000 1.00 79.25 115 ARG A O 1
ATOM 896 N N . LEU A 1 116 ? 5.890 10.162 -9.648 1.00 79.12 116 LEU A N 1
ATOM 897 C CA . LEU A 1 116 ? 5.715 8.909 -10.370 1.00 79.12 116 LEU A CA 1
ATOM 898 C C . LEU A 1 116 ? 5.413 7.749 -9.413 1.00 79.12 116 LEU A C 1
ATOM 900 O O . LEU A 1 116 ? 4.542 6.927 -9.701 1.00 79.12 116 LEU A O 1
ATOM 904 N N . LEU A 1 117 ? 6.080 7.714 -8.257 1.00 79.75 117 LEU A N 1
ATOM 905 C CA . LEU A 1 117 ? 5.822 6.733 -7.207 1.00 79.75 117 LEU A CA 1
ATOM 906 C C . LEU A 1 117 ? 4.431 6.916 -6.586 1.00 79.75 117 LEU A C 1
ATOM 908 O O . LEU A 1 117 ? 3.686 5.945 -6.486 1.00 79.75 117 LEU A O 1
ATOM 912 N N . ALA A 1 118 ? 4.036 8.146 -6.259 1.00 83.94 118 ALA A N 1
ATOM 913 C CA . ALA A 1 118 ? 2.695 8.460 -5.771 1.00 83.94 118 ALA A CA 1
ATOM 914 C C . ALA A 1 118 ? 1.611 8.033 -6.776 1.00 83.94 118 ALA A C 1
ATOM 916 O O . ALA A 1 118 ? 0.647 7.358 -6.410 1.00 83.94 118 ALA A O 1
ATOM 917 N N . LEU A 1 119 ? 1.800 8.350 -8.063 1.00 83.06 119 LEU A N 1
ATOM 918 C CA . LEU A 1 119 ? 0.880 7.964 -9.133 1.00 83.06 119 LEU A CA 1
ATOM 919 C C . LEU A 1 119 ? 0.759 6.440 -9.265 1.00 83.06 119 LEU A C 1
ATOM 921 O O . LEU A 1 119 ? -0.353 5.922 -9.377 1.00 83.06 119 LEU A O 1
ATOM 925 N N . ALA A 1 120 ? 1.883 5.723 -9.219 1.00 84.31 120 ALA A N 1
ATOM 926 C CA . ALA A 1 120 ? 1.905 4.267 -9.259 1.00 84.31 120 ALA A CA 1
ATOM 927 C C . ALA A 1 120 ? 1.137 3.661 -8.076 1.00 84.31 120 ALA A C 1
ATOM 929 O O . ALA A 1 120 ? 0.267 2.815 -8.267 1.00 84.31 120 ALA A O 1
ATOM 930 N N . LEU A 1 121 ? 1.390 4.129 -6.855 1.00 86.12 121 LEU A N 1
ATOM 931 C CA . LEU A 1 121 ? 0.717 3.621 -5.659 1.00 86.12 121 LEU A CA 1
ATOM 932 C C . LEU A 1 121 ? -0.787 3.926 -5.658 1.00 86.12 121 LEU A C 1
ATOM 934 O O . LEU A 1 121 ? -1.593 3.067 -5.302 1.00 86.12 121 LEU A O 1
ATOM 938 N N . CYS A 1 122 ? -1.181 5.105 -6.140 1.00 88.12 122 CYS A N 1
ATOM 939 C CA . CYS A 1 122 ? -2.579 5.451 -6.389 1.00 88.12 122 CYS A CA 1
ATOM 940 C C . CYS A 1 122 ? -3.244 4.534 -7.422 1.00 88.12 122 CYS A C 1
ATOM 942 O O . CYS A 1 122 ? -4.361 4.052 -7.216 1.00 88.12 122 CYS A O 1
ATOM 944 N N . GLY A 1 123 ? -2.559 4.281 -8.541 1.00 87.25 123 GLY A N 1
ATOM 945 C CA . GLY A 1 123 ? -3.025 3.373 -9.584 1.00 87.25 123 GLY A CA 1
ATOM 946 C C . GLY A 1 123 ? -3.203 1.950 -9.059 1.00 87.25 123 GLY A C 1
ATOM 947 O O . GLY A 1 123 ? -4.225 1.316 -9.338 1.00 87.25 123 GLY A O 1
ATOM 948 N N . TRP A 1 124 ? -2.255 1.477 -8.244 1.00 91.88 124 TRP A N 1
ATOM 949 C CA . TRP A 1 124 ? -2.356 0.204 -7.539 1.00 91.88 124 TRP A CA 1
ATOM 950 C C . TRP A 1 124 ? -3.581 0.172 -6.622 1.00 91.88 124 TRP A C 1
ATOM 952 O O . TRP A 1 124 ? -4.415 -0.713 -6.789 1.00 91.88 124 TRP A O 1
ATOM 962 N N . ALA A 1 125 ? -3.752 1.154 -5.729 1.00 91.69 125 ALA A N 1
ATOM 963 C CA . ALA A 1 125 ? -4.867 1.183 -4.779 1.00 91.69 125 ALA A CA 1
ATOM 964 C C . ALA A 1 125 ? -6.225 1.194 -5.499 1.00 91.69 125 ALA A C 1
ATOM 966 O O . ALA A 1 125 ? -7.132 0.440 -5.149 1.00 91.69 125 ALA A O 1
ATOM 967 N N . SER A 1 126 ? -6.343 1.991 -6.566 1.00 90.31 126 SER A N 1
ATOM 968 C CA . SER A 1 126 ? -7.539 2.032 -7.412 1.00 90.31 126 SER A CA 1
ATOM 969 C C . SER A 1 126 ? -7.853 0.670 -8.035 1.00 90.31 126 SER A C 1
ATOM 971 O O . SER A 1 126 ? -9.012 0.252 -8.061 1.00 90.31 126 SER A O 1
ATOM 973 N N . ARG A 1 127 ? -6.836 -0.036 -8.541 1.00 90.88 127 ARG A N 1
ATOM 974 C CA . ARG A 1 127 ? -7.013 -1.358 -9.146 1.00 90.88 127 ARG A CA 1
ATOM 975 C C . ARG A 1 127 ? -7.338 -2.425 -8.102 1.00 90.88 127 ARG A C 1
ATOM 977 O O . ARG A 1 127 ? -8.332 -3.1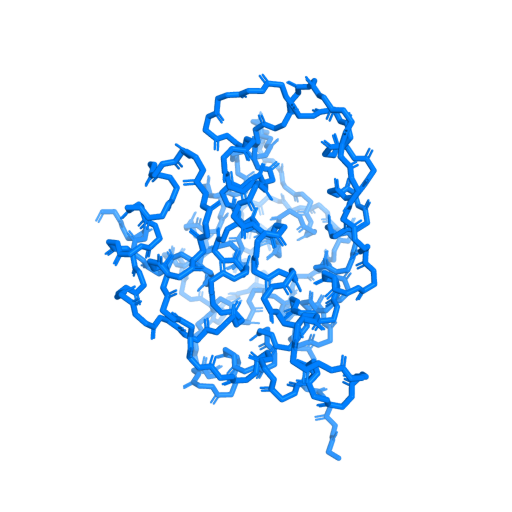21 -8.272 1.00 90.88 127 ARG A O 1
ATOM 984 N N . ALA A 1 128 ? -6.560 -2.504 -7.027 1.00 89.00 128 ALA A N 1
ATOM 985 C CA . ALA A 1 128 ? -6.739 -3.477 -5.954 1.00 89.00 128 ALA A CA 1
ATOM 986 C C . ALA A 1 128 ? -8.128 -3.355 -5.302 1.00 89.00 128 ALA A C 1
ATOM 988 O O . ALA A 1 128 ? -8.780 -4.364 -5.032 1.00 89.00 128 ALA A O 1
ATOM 989 N N . TYR A 1 129 ? -8.627 -2.126 -5.125 1.00 90.31 129 TYR A N 1
ATOM 990 C CA . TYR A 1 129 ? -9.990 -1.895 -4.648 1.00 90.31 129 TYR A CA 1
ATOM 991 C C . TYR A 1 129 ? -11.045 -2.414 -5.630 1.00 90.31 129 TYR A C 1
ATOM 993 O O . TYR A 1 129 ? -12.002 -3.052 -5.211 1.00 90.31 129 TYR A O 1
ATOM 1001 N N . ARG A 1 130 ? -10.886 -2.183 -6.942 1.00 90.12 130 ARG A N 1
ATOM 1002 C CA . ARG A 1 130 ? -11.830 -2.706 -7.949 1.00 90.12 130 ARG A CA 1
ATOM 1003 C C . ARG A 1 130 ? -11.838 -4.232 -8.020 1.00 90.12 130 ARG A C 1
ATOM 1005 O O . ARG A 1 130 ? -12.891 -4.810 -8.261 1.00 90.12 130 ARG A O 1
ATOM 1012 N N . GLU A 1 131 ? -10.680 -4.863 -7.851 1.00 89.81 131 GLU A N 1
ATOM 1013 C CA . GLU A 1 131 ? -10.537 -6.320 -7.918 1.00 89.81 131 GLU A CA 1
ATOM 1014 C C . GLU A 1 131 ? -11.168 -7.015 -6.702 1.00 89.81 131 GLU A C 1
ATOM 1016 O O . GLU A 1 131 ? -11.797 -8.060 -6.857 1.00 89.81 131 GLU A O 1
ATOM 1021 N N . ASN A 1 132 ? -11.042 -6.437 -5.503 1.00 89.25 132 ASN A N 1
ATOM 1022 C CA . ASN A 1 132 ? -11.637 -6.997 -4.289 1.00 89.25 132 ASN A CA 1
ATOM 1023 C C . ASN A 1 132 ? -12.130 -5.905 -3.318 1.00 89.25 132 ASN A C 1
ATOM 1025 O O . ASN A 1 132 ? -11.509 -5.677 -2.272 1.00 89.25 132 ASN A O 1
ATOM 1029 N N . PRO A 1 133 ? -13.261 -5.240 -3.621 1.00 91.31 133 PRO A N 1
ATOM 1030 C CA . PRO A 1 133 ? -13.782 -4.147 -2.794 1.00 91.31 133 PRO A CA 1
ATOM 1031 C C . PRO A 1 133 ? -14.341 -4.633 -1.451 1.00 91.31 133 PRO A C 1
ATOM 1033 O O . PRO A 1 133 ? -14.495 -3.839 -0.529 1.00 91.31 133 PRO A O 1
ATOM 1036 N N . GLN A 1 134 ? -14.638 -5.931 -1.333 1.00 91.44 134 GLN A N 1
ATOM 1037 C CA . GLN A 1 134 ? -15.183 -6.543 -0.118 1.00 91.44 134 GLN A CA 1
ATOM 1038 C C . GLN A 1 134 ? -14.100 -6.917 0.901 1.00 91.44 134 GLN A C 1
ATOM 1040 O O . GLN A 1 134 ? -14.425 -7.385 1.990 1.00 91.44 134 GLN A O 1
ATOM 1045 N N . ASN A 1 135 ? -12.814 -6.728 0.578 1.00 92.31 135 ASN A N 1
ATOM 1046 C CA . ASN A 1 135 ? -11.748 -6.990 1.536 1.00 92.31 135 ASN A CA 1
ATOM 1047 C C . ASN A 1 135 ? -11.906 -6.068 2.767 1.00 92.31 135 ASN A C 1
ATOM 1049 O O . ASN A 1 135 ? -11.913 -4.844 2.602 1.00 92.31 135 ASN A O 1
ATOM 1053 N N . PRO A 1 136 ? -11.985 -6.617 3.994 1.00 93.56 136 PRO A N 1
ATOM 1054 C CA . PRO A 1 136 ? -12.220 -5.831 5.206 1.00 93.56 136 PRO A CA 1
ATOM 1055 C C . PRO A 1 136 ? -11.143 -4.772 5.474 1.00 93.56 136 PRO A C 1
ATOM 1057 O O . PRO A 1 136 ? -11.426 -3.756 6.103 1.00 93.56 136 PRO A O 1
ATOM 1060 N N . LEU A 1 137 ? -9.925 -4.947 4.954 1.00 94.81 137 LEU A N 1
ATOM 1061 C CA . LEU A 1 137 ? -8.845 -3.969 5.107 1.00 94.81 137 LEU A CA 1
ATOM 1062 C C . LEU A 1 137 ? -9.168 -2.629 4.430 1.00 94.81 137 LEU A C 1
ATOM 1064 O O . LEU A 1 137 ? -8.695 -1.593 4.888 1.00 94.81 137 LEU A O 1
ATOM 1068 N N . TRP A 1 138 ? -10.025 -2.608 3.402 1.00 95.00 138 TRP A N 1
ATOM 1069 C CA . TRP A 1 138 ? -10.483 -1.350 2.805 1.00 95.00 138 TRP A CA 1
ATOM 1070 C C . TRP A 1 138 ? -11.367 -0.532 3.744 1.00 95.00 138 TRP A C 1
ATOM 1072 O O . TRP A 1 138 ? -11.349 0.693 3.670 1.00 95.00 138 TRP A O 1
ATOM 1082 N N . ARG A 1 139 ? -12.091 -1.188 4.658 1.00 94.25 139 ARG A N 1
ATOM 1083 C CA . ARG A 1 139 ? -12.880 -0.505 5.692 1.00 94.25 139 ARG A CA 1
ATOM 1084 C C . ARG A 1 139 ? -11.999 0.126 6.756 1.00 94.25 139 ARG A C 1
ATOM 1086 O O . ARG A 1 139 ? -12.329 1.199 7.239 1.00 94.25 139 ARG A O 1
ATOM 1093 N N . VAL A 1 140 ? -10.850 -0.480 7.048 1.00 94.38 140 VAL A N 1
ATOM 1094 C CA . VAL A 1 140 ? -9.827 0.139 7.900 1.00 94.38 140 VAL A CA 1
ATOM 1095 C C . VAL A 1 140 ? -9.258 1.390 7.229 1.00 94.38 140 VAL A C 1
ATOM 1097 O O . VAL A 1 140 ? -9.200 2.445 7.847 1.00 94.38 140 VAL A O 1
ATOM 1100 N N . VAL A 1 141 ? -8.901 1.303 5.944 1.00 94.25 141 VAL A N 1
ATOM 1101 C CA . VAL A 1 141 ? -8.377 2.450 5.179 1.00 94.25 141 VAL A CA 1
ATOM 1102 C C . VAL A 1 141 ? -9.384 3.604 5.095 1.00 94.25 141 VAL A C 1
ATOM 1104 O O . VAL A 1 141 ? -8.986 4.762 5.065 1.00 94.25 141 VAL A O 1
ATOM 1107 N N . GLU A 1 142 ? -10.681 3.303 5.032 1.00 93.50 142 GLU A N 1
ATOM 1108 C CA . GLU A 1 142 ? -11.751 4.303 4.954 1.00 93.50 142 GLU A CA 1
ATOM 1109 C C . GLU A 1 142 ? -12.132 4.895 6.317 1.00 93.50 142 GLU A C 1
ATOM 1111 O O . GLU A 1 142 ? -12.330 6.102 6.418 1.00 93.50 142 GLU A O 1
ATOM 1116 N N . GLY A 1 143 ? -12.276 4.052 7.342 1.00 91.12 143 GLY A N 1
ATOM 1117 C CA . GLY A 1 143 ? -12.876 4.433 8.621 1.00 91.12 143 GLY A CA 1
ATOM 1118 C C . GLY A 1 143 ? -11.898 4.979 9.660 1.00 91.12 143 GLY A C 1
ATOM 1119 O O . GLY A 1 143 ? -12.338 5.533 10.662 1.00 91.12 143 GLY A O 1
ATOM 1120 N N . VAL A 1 144 ? -10.587 4.839 9.449 1.00 94.00 144 VAL A N 1
ATOM 1121 C CA . VAL A 1 144 ? -9.574 5.390 10.358 1.00 94.00 144 VAL A CA 1
ATOM 1122 C C . VAL A 1 144 ? -9.274 6.847 10.013 1.00 94.00 144 VAL A C 1
ATOM 1124 O O . VAL A 1 144 ? -8.893 7.174 8.892 1.00 94.00 144 VAL A O 1
ATOM 1127 N N . GLU A 1 145 ? -9.366 7.725 11.008 1.00 93.00 145 GLU A N 1
ATOM 1128 C CA . GLU A 1 145 ? -8.890 9.110 10.899 1.00 93.00 145 GLU A CA 1
ATOM 1129 C C . GLU A 1 145 ? -7.353 9.181 11.009 1.00 93.00 145 GLU A C 1
ATOM 1131 O O . GLU A 1 145 ? -6.824 8.802 12.057 1.00 93.00 145 GLU A O 1
ATOM 1136 N N . PRO A 1 146 ? -6.618 9.700 10.001 1.00 87.75 146 PRO A N 1
ATOM 1137 C CA . PRO A 1 146 ? -5.149 9.635 9.960 1.00 87.75 146 PRO A CA 1
ATOM 1138 C C . PRO A 1 146 ? -4.424 10.296 11.142 1.00 87.75 146 PRO A C 1
ATOM 1140 O O . PRO A 1 146 ? -3.393 9.798 11.601 1.00 87.75 146 PRO A O 1
ATOM 1143 N N . GLU A 1 147 ? -4.963 11.412 11.631 1.00 89.31 147 GLU A N 1
ATOM 1144 C CA . GLU A 1 147 ? -4.334 12.247 12.665 1.00 89.31 147 GLU A CA 1
ATOM 1145 C C . GLU A 1 147 ? -4.726 11.824 14.092 1.00 89.31 147 GLU A C 1
ATOM 1147 O O . GLU A 1 147 ? -4.158 12.310 15.070 1.00 89.31 147 GLU A O 1
ATOM 1152 N N . ARG A 1 148 ? -5.700 10.915 14.234 1.00 92.62 148 ARG A N 1
ATOM 1153 C CA . ARG A 1 148 ? -6.172 10.435 15.535 1.00 92.62 148 ARG A CA 1
ATOM 1154 C C . ARG A 1 148 ? -5.265 9.327 16.066 1.00 92.62 148 ARG A C 1
ATOM 1156 O O . ARG A 1 148 ? -4.744 8.517 15.305 1.00 92.62 148 ARG A O 1
ATOM 1163 N N . VAL A 1 149 ? -5.103 9.279 17.384 1.00 90.88 149 VAL A N 1
ATOM 1164 C CA . VAL A 1 149 ? -4.439 8.181 18.096 1.00 90.88 149 VAL A CA 1
ATOM 1165 C C . VAL A 1 149 ? -5.502 7.227 18.631 1.00 90.88 149 VAL A C 1
ATOM 1167 O O . VAL A 1 149 ? -6.529 7.686 19.133 1.00 90.88 149 VAL A O 1
ATOM 1170 N N . TYR A 1 150 ? -5.248 5.928 18.519 1.00 91.25 150 TYR A N 1
ATOM 1171 C CA . TYR A 1 150 ? -6.148 4.864 18.957 1.00 91.25 150 TYR A CA 1
ATOM 1172 C C . TYR A 1 150 ? -5.435 3.932 19.935 1.00 91.25 150 TYR A C 1
ATOM 1174 O O . TYR A 1 150 ? -4.242 3.674 19.758 1.00 91.25 150 TYR A O 1
ATOM 1182 N N . THR A 1 151 ? -6.165 3.378 20.905 1.00 92.50 151 THR A N 1
ATOM 1183 C CA . THR A 1 151 ? -5.885 2.038 21.459 1.00 92.50 151 THR A CA 1
ATOM 1184 C C . THR A 1 151 ? -6.530 0.953 20.588 1.00 92.50 151 THR A C 1
ATOM 1186 O O . THR A 1 151 ? -7.352 1.250 19.712 1.00 92.50 151 THR A O 1
ATOM 1189 N N . PHE A 1 152 ? -6.195 -0.320 20.818 1.00 91.69 152 PHE A N 1
ATOM 1190 C CA . PHE A 1 152 ? -6.829 -1.416 20.081 1.00 91.69 152 PHE A CA 1
ATOM 1191 C C . PHE A 1 152 ? -8.344 -1.474 20.338 1.00 91.69 152 PHE A C 1
ATOM 1193 O O . PHE A 1 152 ? -9.118 -1.703 19.410 1.00 91.69 152 PHE A O 1
ATOM 1200 N N . GLU A 1 153 ? -8.780 -1.222 21.574 1.00 91.62 153 GLU A N 1
ATOM 1201 C CA . GLU A 1 153 ? -10.193 -1.190 21.960 1.00 91.62 153 GLU A CA 1
ATOM 1202 C C . GLU A 1 153 ? -10.938 -0.050 21.260 1.00 91.62 153 GLU A C 1
ATOM 1204 O O . GLU A 1 153 ? -12.014 -0.271 20.708 1.00 91.62 153 GLU A O 1
ATOM 1209 N N . GLU A 1 154 ? -10.355 1.152 21.224 1.00 94.38 154 GLU A N 1
ATOM 1210 C CA . GLU A 1 154 ? -10.946 2.303 20.530 1.00 94.38 154 GLU A CA 1
ATOM 1211 C C . GLU A 1 154 ? -11.064 2.060 19.022 1.00 94.38 154 GLU A C 1
ATOM 1213 O O . GLU A 1 154 ? -12.058 2.450 18.407 1.00 94.38 154 GLU A O 1
ATOM 1218 N N . LEU A 1 155 ? -10.068 1.400 18.422 1.00 94.00 155 LEU A N 1
ATOM 1219 C CA . LEU A 1 155 ? -10.103 1.004 17.016 1.00 94.00 155 LEU A CA 1
ATOM 1220 C C . LEU A 1 155 ? -11.191 -0.045 16.751 1.00 94.00 155 LEU A C 1
ATOM 1222 O O . LEU A 1 155 ? -11.920 0.066 15.766 1.00 94.00 155 LEU A O 1
ATOM 1226 N N . ALA A 1 156 ? -11.302 -1.057 17.616 1.00 93.56 156 ALA A N 1
ATOM 1227 C CA . ALA A 1 156 ? -12.302 -2.115 17.499 1.00 93.56 156 ALA A CA 1
ATOM 1228 C C . ALA A 1 156 ? -13.732 -1.578 17.639 1.00 93.56 156 ALA A C 1
ATOM 1230 O O . ALA A 1 156 ? -14.616 -2.014 16.904 1.00 93.56 156 ALA A O 1
ATOM 1231 N N . GLU A 1 157 ? -13.941 -0.600 18.520 1.00 93.88 157 GLU A N 1
ATOM 1232 C CA . GLU A 1 157 ? -15.229 0.077 18.667 1.00 93.88 157 GLU A CA 1
ATOM 1233 C C . GLU A 1 157 ? -15.551 0.940 17.438 1.00 93.88 157 GLU A C 1
ATOM 1235 O O . GLU A 1 157 ? -16.641 0.845 16.869 1.00 93.88 157 GLU A O 1
ATOM 1240 N N . ALA A 1 158 ? -14.584 1.738 16.968 1.00 92.75 158 ALA A N 1
ATOM 1241 C CA . ALA A 1 158 ? -14.757 2.593 15.793 1.00 92.75 158 ALA A CA 1
ATOM 1242 C C . ALA A 1 158 ? -15.043 1.791 14.510 1.00 92.75 158 ALA A C 1
ATOM 1244 O O . ALA A 1 158 ? -15.749 2.271 13.623 1.00 92.75 158 ALA A O 1
ATOM 1245 N N . LEU A 1 159 ? -14.517 0.567 14.414 1.00 95.31 159 LEU A N 1
ATOM 1246 C CA . LEU A 1 159 ? -14.621 -0.310 13.247 1.00 95.31 159 LEU A CA 1
ATOM 1247 C C . LEU A 1 159 ? -15.341 -1.628 13.564 1.00 95.31 159 LEU A C 1
ATOM 1249 O O . LEU A 1 159 ? -14.934 -2.688 13.090 1.00 95.31 159 LEU A O 1
ATOM 1253 N N . ARG A 1 160 ? -16.442 -1.566 14.321 1.00 93.25 160 ARG A N 1
ATOM 1254 C CA . ARG A 1 160 ? -17.246 -2.731 14.751 1.00 93.25 160 ARG A CA 1
ATOM 1255 C C . ARG A 1 160 ? -17.688 -3.693 13.638 1.00 93.25 160 ARG A C 1
ATOM 1257 O O . ARG A 1 160 ? -17.914 -4.869 13.904 1.00 93.25 160 ARG A O 1
ATOM 1264 N N . ASP A 1 161 ? -17.814 -3.204 12.405 1.00 91.44 161 ASP A N 1
ATOM 1265 C CA . ASP A 1 161 ? -18.232 -4.005 11.245 1.00 91.44 161 ASP A CA 1
ATOM 1266 C C . ASP A 1 161 ? -17.048 -4.705 10.542 1.00 91.44 161 ASP A C 1
ATOM 1268 O O . ASP A 1 161 ? -17.233 -5.449 9.576 1.00 91.44 161 ASP A O 1
ATOM 1272 N N . VAL A 1 162 ? -15.816 -4.477 11.009 1.00 94.31 162 VAL A N 1
ATOM 1273 C CA . VAL A 1 162 ? -14.601 -5.124 10.507 1.00 94.31 162 VAL A CA 1
ATOM 1274 C C . VAL A 1 162 ? -14.289 -6.355 11.364 1.00 94.31 162 VAL A C 1
ATOM 1276 O O . VAL A 1 162 ? -14.273 -6.258 12.591 1.00 94.31 162 VAL A O 1
ATOM 1279 N N . PRO A 1 163 ? -13.985 -7.523 10.762 1.00 95.19 163 PRO A N 1
ATOM 1280 C CA . PRO A 1 163 ? -13.601 -8.709 11.518 1.00 95.19 163 PRO A CA 1
ATOM 1281 C C . PRO A 1 163 ? -12.433 -8.430 12.470 1.00 95.19 163 PRO A C 1
ATOM 1283 O O . PRO A 1 163 ? -11.387 -7.927 12.054 1.00 95.19 163 PRO A O 1
ATOM 1286 N N . GLN A 1 164 ? -12.584 -8.822 13.736 1.00 92.88 164 GLN A N 1
ATOM 1287 C CA . GLN A 1 164 ? -11.592 -8.560 14.784 1.00 92.88 164 GLN A CA 1
ATOM 1288 C C . GLN A 1 164 ? -10.208 -9.141 14.452 1.00 92.88 164 GLN A C 1
ATOM 1290 O O . GLN A 1 164 ? -9.188 -8.542 14.783 1.00 92.88 164 GLN A O 1
ATOM 1295 N N . GLU A 1 165 ? -10.156 -10.276 13.750 1.00 92.44 165 GLU A N 1
ATOM 1296 C CA . GLU A 1 165 ? -8.907 -10.868 13.259 1.00 92.44 165 GLU A CA 1
ATOM 1297 C C . GLU A 1 165 ? -8.176 -9.942 12.273 1.00 92.44 165 GLU A C 1
ATOM 1299 O O . GLU A 1 165 ? -6.961 -9.770 12.362 1.00 92.44 165 GLU A O 1
ATOM 1304 N N . ALA A 1 166 ? -8.907 -9.292 11.360 1.00 92.06 166 ALA A N 1
ATOM 1305 C CA . ALA A 1 166 ? -8.321 -8.339 10.423 1.00 92.06 166 ALA A CA 1
ATOM 1306 C C . ALA A 1 166 ? -7.782 -7.105 11.161 1.00 92.06 166 ALA A C 1
ATOM 1308 O O . ALA A 1 166 ? -6.668 -6.667 10.872 1.00 92.06 166 ALA A O 1
ATOM 1309 N N . LEU A 1 167 ? -8.526 -6.592 12.148 1.00 93.50 167 LEU A N 1
ATOM 1310 C CA . LEU A 1 167 ? -8.075 -5.483 12.993 1.00 93.50 167 LEU A CA 1
ATOM 1311 C C . LEU A 1 167 ? -6.823 -5.846 13.793 1.00 93.50 167 LEU A C 1
ATOM 1313 O O . LEU A 1 167 ? -5.881 -5.060 13.830 1.00 93.50 167 LEU A O 1
ATOM 1317 N N . ARG A 1 168 ? -6.766 -7.049 14.374 1.00 91.44 168 ARG A N 1
ATOM 1318 C CA . ARG A 1 168 ? -5.591 -7.525 15.116 1.00 91.44 168 ARG A CA 1
ATOM 1319 C C . ARG A 1 168 ? -4.361 -7.634 14.218 1.00 91.44 168 ARG A C 1
ATOM 1321 O O . ARG A 1 168 ? -3.301 -7.147 14.587 1.00 91.44 168 ARG A O 1
ATOM 1328 N N . ARG A 1 169 ? -4.513 -8.166 13.002 1.00 89.75 169 ARG A N 1
ATOM 1329 C CA . ARG A 1 169 ? -3.417 -8.215 12.019 1.00 89.75 169 ARG A CA 1
ATOM 1330 C C . ARG A 1 169 ? -2.921 -6.827 11.624 1.00 89.75 169 ARG A C 1
ATOM 1332 O O . ARG A 1 169 ? -1.720 -6.650 11.436 1.00 89.75 169 ARG A O 1
ATOM 1339 N N . VAL A 1 170 ? -3.823 -5.855 11.466 1.00 91.62 170 VAL A N 1
ATOM 1340 C CA . VAL A 1 170 ? -3.441 -4.454 11.222 1.00 91.62 170 VAL A CA 1
ATOM 1341 C C . VAL A 1 170 ? -2.692 -3.892 12.423 1.00 91.62 170 VAL A C 1
ATOM 1343 O O . VAL A 1 170 ? -1.656 -3.268 12.229 1.00 91.62 170 VAL A O 1
ATOM 1346 N N . TRP A 1 171 ? -3.178 -4.146 13.637 1.00 90.44 171 TRP A N 1
ATOM 1347 C CA . TRP A 1 171 ? -2.567 -3.676 14.876 1.00 90.44 171 TRP A CA 1
ATOM 1348 C C . TRP A 1 171 ? -1.138 -4.200 15.050 1.00 90.44 171 TRP A C 1
ATOM 1350 O O . TRP A 1 171 ? -0.196 -3.417 15.098 1.00 90.44 171 TRP A O 1
ATOM 1360 N N . GLU A 1 172 ? -0.951 -5.520 14.994 1.00 86.62 172 GLU A N 1
ATOM 1361 C CA . GLU A 1 172 ? 0.366 -6.175 15.053 1.00 86.62 172 GLU A CA 1
ATOM 1362 C C . GLU A 1 172 ? 1.299 -5.688 13.932 1.00 86.62 172 GLU A C 1
ATOM 1364 O O . GLU A 1 172 ? 2.515 -5.585 14.092 1.00 86.62 172 GLU A O 1
ATOM 1369 N N . ARG A 1 173 ? 0.738 -5.372 12.758 1.00 84.19 173 ARG A N 1
ATOM 1370 C CA . ARG A 1 173 ? 1.507 -4.799 11.651 1.00 84.19 173 ARG A CA 1
ATOM 1371 C C . ARG A 1 173 ? 1.894 -3.345 11.913 1.00 84.19 173 ARG A C 1
ATOM 1373 O O . ARG A 1 173 ? 2.982 -2.949 11.502 1.00 84.19 173 ARG A O 1
ATOM 1380 N N . ALA A 1 174 ? 1.032 -2.565 12.555 1.00 83.38 174 ALA A N 1
ATOM 1381 C CA . ALA A 1 174 ? 1.310 -1.189 12.942 1.00 83.38 174 ALA A CA 1
ATOM 1382 C C . ALA A 1 174 ? 2.402 -1.124 14.026 1.00 83.38 174 ALA A C 1
ATOM 1384 O O . ALA A 1 174 ? 3.246 -0.231 13.983 1.00 83.38 174 ALA A O 1
ATOM 1385 N N . GLU A 1 175 ? 2.472 -2.125 14.911 1.00 68.00 175 GLU A N 1
ATOM 1386 C CA . GLU A 1 175 ? 3.521 -2.241 15.936 1.00 68.00 175 GLU A CA 1
ATOM 1387 C C . GLU A 1 175 ? 4.940 -2.385 15.360 1.00 68.00 175 GLU A C 1
ATOM 1389 O O . GLU A 1 175 ? 5.916 -2.009 16.011 1.00 68.00 175 GLU A O 1
ATOM 1394 N N . ILE A 1 176 ? 5.086 -2.857 14.111 1.00 58.59 176 ILE A N 1
ATOM 1395 C CA . ILE A 1 176 ? 6.383 -2.846 13.404 1.00 58.59 176 ILE A CA 1
ATOM 1396 C C . ILE A 1 176 ? 6.933 -1.416 13.297 1.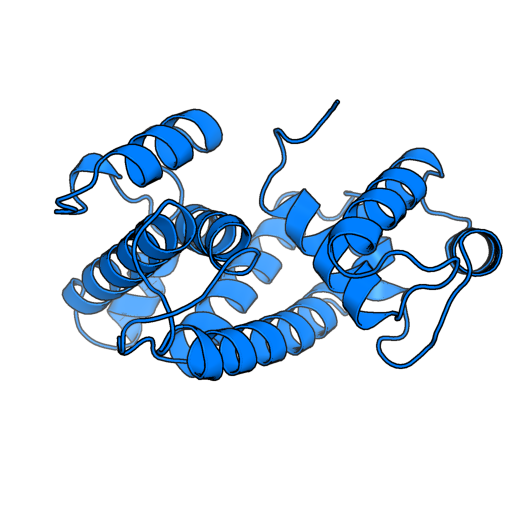00 58.59 176 ILE A C 1
ATOM 1398 O O . ILE A 1 176 ? 8.149 -1.226 13.258 1.00 58.59 176 ILE A O 1
ATOM 1402 N N . PHE A 1 177 ? 6.051 -0.416 13.272 1.00 52.16 177 PHE A N 1
ATOM 1403 C CA . PHE A 1 177 ? 6.435 0.984 13.208 1.00 52.16 177 PHE A CA 1
ATOM 1404 C C . PHE A 1 177 ? 6.709 1.573 14.605 1.00 52.16 177 PHE A C 1
ATOM 1406 O O . PHE A 1 177 ? 7.628 2.382 14.706 1.00 52.16 177 PHE A O 1
ATOM 1413 N N . TYR A 1 178 ? 5.996 1.156 15.670 1.00 53.12 178 TYR A N 1
ATOM 1414 C CA . TYR A 1 178 ? 6.144 1.681 17.044 1.00 53.12 178 TYR A CA 1
ATOM 1415 C C . TYR A 1 178 ? 5.730 0.667 18.140 1.00 53.12 178 TYR A C 1
ATOM 1417 O O . TYR A 1 178 ? 4.653 0.089 18.076 1.00 53.12 178 TYR A O 1
ATOM 1425 N N . ARG A 1 179 ? 6.562 0.482 19.182 1.00 55.78 179 ARG A N 1
ATOM 1426 C CA . ARG A 1 179 ? 6.277 -0.368 20.365 1.00 55.78 179 ARG A CA 1
ATOM 1427 C C . ARG A 1 179 ? 5.528 0.406 21.458 1.00 55.78 179 ARG A C 1
ATOM 1429 O O . ARG A 1 179 ? 6.110 0.680 22.506 1.00 55.78 179 ARG A O 1
ATOM 1436 N N . ASP A 1 180 ? 4.286 0.790 21.210 1.00 60.78 180 ASP A N 1
ATOM 1437 C CA . ASP A 1 180 ? 3.477 1.506 22.203 1.00 60.78 180 ASP A CA 1
ATOM 1438 C C . ASP A 1 180 ? 2.066 0.911 22.283 1.00 60.78 180 ASP A C 1
ATOM 1440 O O . ASP A 1 180 ? 1.609 0.274 21.337 1.00 60.78 180 ASP A O 1
ATOM 1444 N N . GLU A 1 181 ? 1.343 1.142 23.382 1.00 75.88 181 GLU A N 1
ATOM 1445 C CA . GLU A 1 181 ? -0.061 0.695 23.537 1.00 75.88 181 GLU A CA 1
ATOM 1446 C C . GLU A 1 181 ? -1.035 1.457 22.610 1.00 75.88 181 GLU A C 1
ATOM 1448 O O . GLU A 1 181 ? -2.252 1.255 22.645 1.00 75.88 181 GLU A O 1
ATOM 1453 N N . ARG A 1 182 ? -0.508 2.377 21.794 1.00 85.56 182 ARG A N 1
ATOM 1454 C CA . ARG A 1 182 ? -1.258 3.291 20.939 1.00 85.56 182 ARG A CA 1
ATOM 1455 C C . ARG A 1 182 ? -0.639 3.400 19.553 1.00 85.56 182 ARG A C 1
ATOM 1457 O O . ARG A 1 182 ? 0.579 3.437 19.409 1.00 85.56 182 ARG A O 1
ATOM 1464 N N . ALA A 1 183 ? -1.495 3.560 18.549 1.00 85.62 183 ALA A N 1
ATOM 1465 C CA . ALA A 1 183 ? -1.092 3.781 17.164 1.00 85.62 183 ALA A CA 1
ATOM 1466 C C . ALA A 1 183 ? -1.782 5.020 16.583 1.00 85.62 183 ALA A C 1
ATOM 1468 O O . ALA A 1 183 ? -2.964 5.270 16.837 1.00 85.62 183 ALA A O 1
ATOM 1469 N N . TYR A 1 184 ? -1.054 5.793 15.776 1.00 89.12 184 TYR A N 1
ATOM 1470 C CA . TYR A 1 184 ? -1.651 6.859 14.972 1.00 89.12 184 TYR A CA 1
ATOM 1471 C C . TYR A 1 184 ? -2.435 6.264 13.799 1.00 89.12 184 TYR A C 1
ATOM 1473 O O . TYR A 1 184 ? -2.037 5.261 13.205 1.00 89.12 184 TYR A O 1
ATOM 1481 N N . GLY A 1 185 ? -3.519 6.923 13.400 1.00 89.88 185 GLY A N 1
ATOM 1482 C CA . GLY A 1 185 ? -4.385 6.453 12.328 1.00 89.88 185 GLY A CA 1
ATOM 1483 C C . GLY A 1 185 ? -3.664 6.257 10.997 1.00 89.88 185 GLY A C 1
ATOM 1484 O O . GLY A 1 185 ? -3.866 5.239 10.340 1.00 89.88 185 GLY A O 1
ATOM 1485 N N . HIS A 1 186 ? -2.745 7.153 10.626 1.00 86.50 186 HIS A N 1
ATOM 1486 C CA . HIS A 1 186 ? -1.932 6.976 9.418 1.00 86.50 186 HIS A CA 1
ATOM 1487 C C . HIS A 1 186 ? -1.087 5.690 9.470 1.00 86.50 186 HIS A C 1
ATOM 1489 O O . HIS A 1 186 ? -0.923 5.022 8.452 1.00 86.50 186 HIS A O 1
ATOM 1495 N N . GLN A 1 187 ? -0.609 5.276 10.649 1.00 87.25 187 GLN A N 1
ATOM 1496 C CA . GLN A 1 187 ? 0.148 4.029 10.818 1.00 87.25 187 GLN A CA 1
ATOM 1497 C C . GLN A 1 187 ? -0.749 2.811 10.596 1.00 87.25 187 GLN A C 1
ATOM 1499 O O . GLN A 1 187 ? -0.355 1.876 9.903 1.00 87.25 187 GLN A O 1
ATOM 1504 N N . LEU A 1 188 ? -1.975 2.844 11.123 1.00 91.50 188 LEU A N 1
ATOM 1505 C CA . LEU A 1 188 ? -2.977 1.794 10.925 1.00 91.50 188 LEU A CA 1
ATOM 1506 C C . LEU A 1 188 ? -3.401 1.688 9.450 1.00 91.50 188 LEU A C 1
ATOM 1508 O O . LEU A 1 188 ? -3.496 0.584 8.909 1.00 91.50 188 LEU A O 1
ATOM 1512 N N . ILE A 1 189 ? -3.583 2.825 8.768 1.00 92.12 189 ILE A N 1
ATOM 1513 C CA . ILE A 1 189 ? -3.885 2.873 7.330 1.00 92.12 189 ILE A CA 1
ATOM 1514 C C . ILE A 1 189 ? -2.730 2.268 6.523 1.00 92.12 189 ILE A C 1
ATOM 1516 O O . ILE A 1 189 ? -2.952 1.386 5.690 1.00 92.12 189 ILE A O 1
ATOM 1520 N N . LEU A 1 190 ? -1.487 2.682 6.786 1.00 88.25 190 LEU A N 1
ATOM 1521 C CA . LEU A 1 190 ? -0.305 2.143 6.107 1.00 88.25 190 LEU A CA 1
ATOM 1522 C C . LEU A 1 190 ? -0.103 0.649 6.394 1.00 88.25 190 LEU A C 1
ATOM 1524 O O . LEU A 1 190 ? 0.256 -0.102 5.488 1.00 88.25 190 LEU A O 1
ATOM 1528 N N . ALA A 1 191 ? -0.387 0.191 7.613 1.00 89.50 191 ALA A N 1
ATOM 1529 C CA . ALA A 1 191 ? -0.348 -1.220 7.977 1.00 89.50 191 ALA A CA 1
ATOM 1530 C C . ALA A 1 191 ? -1.379 -2.045 7.188 1.00 89.50 191 ALA A C 1
ATOM 1532 O O . ALA A 1 191 ? -1.030 -3.088 6.626 1.00 89.50 191 ALA A O 1
ATOM 1533 N N . ALA A 1 192 ? -2.620 -1.563 7.071 1.00 92.50 192 ALA A N 1
ATOM 1534 C CA . ALA A 1 192 ? -3.658 -2.203 6.264 1.00 92.50 192 ALA A CA 1
ATOM 1535 C C . ALA A 1 192 ? -3.270 -2.271 4.775 1.00 92.50 192 ALA A C 1
ATOM 1537 O O . ALA A 1 192 ? -3.359 -3.336 4.157 1.00 92.50 192 ALA A O 1
ATOM 1538 N N . LEU A 1 193 ? -2.762 -1.168 4.214 1.00 90.94 193 LEU A N 1
ATOM 1539 C CA . LEU A 1 193 ? -2.274 -1.116 2.831 1.00 90.94 193 LEU A CA 1
ATOM 1540 C C . LEU A 1 193 ? -1.088 -2.060 2.614 1.00 90.94 193 LEU A C 1
ATOM 1542 O O . LEU A 1 193 ? -1.055 -2.783 1.623 1.00 90.94 193 LEU A O 1
ATOM 1546 N N . HIS A 1 194 ? -0.154 -2.136 3.560 1.00 85.00 194 HIS A N 1
ATOM 1547 C CA . HIS A 1 194 ? 0.964 -3.070 3.494 1.00 85.00 194 HIS A CA 1
ATOM 1548 C C . HIS A 1 194 ? 0.488 -4.533 3.457 1.00 85.00 194 HIS A C 1
ATOM 1550 O O . HIS A 1 194 ? 1.037 -5.345 2.708 1.00 85.00 194 HIS A O 1
ATOM 1556 N N . ILE A 1 195 ? -0.522 -4.900 4.255 1.00 87.38 195 ILE A N 1
ATOM 1557 C CA . ILE A 1 195 ? -1.104 -6.253 4.229 1.00 87.38 195 ILE A CA 1
ATOM 1558 C C . ILE A 1 195 ? -1.742 -6.531 2.861 1.00 87.38 195 ILE A C 1
ATOM 1560 O O . ILE A 1 195 ? -1.513 -7.598 2.293 1.00 87.38 195 ILE A O 1
ATOM 1564 N N . LEU A 1 196 ? -2.469 -5.562 2.295 1.00 89.00 196 LEU A N 1
ATOM 1565 C CA . LEU A 1 196 ? -3.044 -5.663 0.948 1.00 89.00 196 LEU A CA 1
ATOM 1566 C C . LEU A 1 196 ? -1.971 -5.841 -0.142 1.00 89.00 196 LEU A C 1
ATOM 1568 O O . LEU A 1 196 ? -2.175 -6.611 -1.077 1.00 89.00 196 LEU A O 1
ATOM 1572 N N . MET A 1 197 ? -0.817 -5.178 -0.014 1.00 83.19 197 MET A N 1
ATOM 1573 C CA . MET A 1 197 ? 0.316 -5.303 -0.947 1.00 83.19 197 MET A CA 1
ATOM 1574 C C . MET A 1 197 ? 1.082 -6.628 -0.811 1.00 83.19 197 MET A C 1
ATOM 1576 O O . MET A 1 197 ? 1.802 -7.025 -1.725 1.00 83.19 197 MET A O 1
ATOM 1580 N N . ASN A 1 198 ? 0.948 -7.322 0.323 1.00 75.12 198 ASN A N 1
ATOM 1581 C CA . ASN A 1 198 ? 1.631 -8.582 0.619 1.00 75.12 198 ASN A CA 1
ATOM 1582 C C . ASN A 1 198 ? 0.632 -9.650 1.116 1.00 75.12 198 ASN A C 1
ATOM 1584 O O . ASN A 1 198 ? 0.693 -10.058 2.281 1.00 75.12 198 ASN A O 1
ATOM 1588 N N . PRO A 1 199 ? -0.249 -10.175 0.243 1.00 55.31 199 PRO A N 1
ATOM 1589 C CA . PRO A 1 199 ? -1.324 -11.090 0.647 1.00 55.31 199 PRO A CA 1
ATOM 1590 C C . PRO A 1 199 ? -0.817 -12.414 1.250 1.00 55.31 199 PRO A C 1
ATOM 1592 O O . PRO A 1 199 ? -1.472 -12.994 2.111 1.00 55.31 199 PRO A O 1
ATOM 1595 N N . ASN A 1 200 ? 0.395 -12.854 0.887 1.00 56.94 200 ASN A N 1
ATOM 1596 C CA . ASN A 1 200 ? 1.045 -14.057 1.432 1.00 56.94 200 ASN A CA 1
ATOM 1597 C C . ASN A 1 200 ? 1.722 -13.842 2.806 1.00 56.94 200 ASN A C 1
ATOM 1599 O O . ASN A 1 200 ? 2.630 -14.595 3.151 1.00 56.94 200 ASN A O 1
ATOM 1603 N N . ASN A 1 201 ? 1.359 -12.795 3.551 1.00 48.72 201 ASN A N 1
ATOM 1604 C CA . ASN A 1 201 ? 1.694 -12.625 4.973 1.00 48.72 201 ASN A CA 1
ATOM 1605 C C . ASN A 1 201 ? 0.483 -12.993 5.853 1.00 48.72 201 ASN A C 1
ATOM 1607 O O . ASN A 1 201 ? 0.112 -12.245 6.763 1.00 48.72 201 ASN A O 1
ATOM 1611 N N . SER A 1 202 ? -0.181 -14.104 5.527 1.00 31.44 202 SER A N 1
ATOM 1612 C CA . SER A 1 202 ? -0.976 -14.853 6.508 1.00 31.44 202 SER A CA 1
ATOM 1613 C C . SER A 1 202 ? -0.000 -15.572 7.454 1.00 31.44 202 SER A C 1
ATOM 1615 O O . SER A 1 202 ? 1.119 -15.839 7.004 1.00 31.44 202 SER A O 1
ATOM 1617 N N . PRO A 1 203 ? -0.355 -15.791 8.734 1.00 35.94 203 PRO A N 1
ATOM 1618 C CA . PRO A 1 203 ? 0.480 -16.571 9.649 1.00 35.94 203 PRO A CA 1
ATOM 1619 C C . PRO A 1 203 ? 0.886 -17.925 9.053 1.00 35.94 203 PRO A C 1
ATOM 1621 O O . PRO A 1 203 ? 0.093 -18.488 8.260 1.00 35.94 203 PRO A O 1
#

Sequence (203 aa):
MDVPPAVKTACVELSRLAASFSTYYVLCGGGPPCRFAEALEALFLYAARAGGAREALKAMTERVPLEALELEHGQALVFLRRKLGPRPHWLDAVAAALAHAYLQTYRRPRRLDERLLALALCGWASRAYRENPQNPLWRVVEGVEPERVYTFEELAEALRDVPQEALRRVWERAEIFYRDERAYGHQLILAALHILMNPNNSP